Protein AF-A0A7S1NLV1-F1 (afdb_monomer)

Nearest PDB structures (foldseek):
  5uv5-assembly2_C  TM=2.423E-01  e=9.352E+00  Human immunodeficiency virus type 1 BH10

Solvent-accessible surface area (backbone atoms only — not comparable to full-atom values): 12736 Å² total; per-residue (Å²): 133,83,81,72,78,68,52,71,56,54,52,51,49,42,57,74,44,39,77,81,28,70,62,32,68,78,37,53,65,56,53,50,50,55,52,49,55,49,49,50,50,48,62,57,59,68,64,55,75,68,56,53,66,54,41,81,75,53,88,86,68,88,76,73,85,74,75,97,71,85,81,89,82,70,93,88,66,85,78,68,75,68,78,53,95,62,77,74,77,71,46,52,42,78,80,46,68,38,67,99,82,53,78,40,74,44,42,36,38,39,34,90,88,82,41,75,47,48,68,97,58,78,76,71,79,68,69,57,48,45,63,32,80,77,72,71,38,79,81,53,47,48,67,59,58,79,68,46,95,76,76,75,33,69,90,70,72,38,53,72,67,54,35,50,53,55,51,40,31,58,45,42,79,91,53,24,62,65,48,51,50,51,56,36,70,38,92,72,37,56,64,56,62,73,38,64,65,54,40,60,46,64,85

Structure (mmCIF, N/CA/C/O backbone):
data_AF-A0A7S1NLV1-F1
#
_entry.id   AF-A0A7S1NLV1-F1
#
loop_
_atom_site.group_PDB
_atom_site.id
_atom_site.type_symbol
_atom_site.label_atom_id
_atom_site.label_alt_id
_atom_site.label_comp_id
_atom_site.label_asym_id
_atom_site.label_entity_id
_atom_site.label_seq_id
_atom_site.pdbx_PDB_ins_code
_atom_site.Cartn_x
_atom_site.Cartn_y
_atom_site.Cartn_z
_atom_site.occupancy
_atom_site.B_iso_or_equiv
_atom_site.auth_seq_id
_atom_site.auth_comp_id
_atom_site.auth_asym_id
_atom_site.auth_atom_id
_atom_site.pdbx_PDB_model_num
ATOM 1 N N . ARG A 1 1 ? 21.666 14.983 -34.150 1.00 34.25 1 ARG A N 1
ATOM 2 C CA . ARG A 1 1 ? 20.473 14.102 -34.144 1.00 34.25 1 ARG A CA 1
ATOM 3 C C . ARG A 1 1 ? 19.677 14.501 -32.915 1.00 34.25 1 ARG A C 1
ATOM 5 O O . ARG A 1 1 ? 20.249 14.449 -31.837 1.00 34.25 1 ARG A O 1
ATOM 12 N N . GLY A 1 2 ? 18.493 15.082 -33.111 1.00 34.16 2 GLY A N 1
ATOM 13 C CA . GLY A 1 2 ? 17.731 15.747 -32.053 1.00 34.16 2 GLY A CA 1
ATOM 14 C C . GLY A 1 2 ? 17.283 14.761 -30.983 1.00 34.16 2 GLY A C 1
ATOM 15 O O . GLY A 1 2 ? 16.771 13.697 -31.320 1.00 34.16 2 GLY A O 1
ATOM 16 N N . ALA A 1 3 ? 17.512 15.115 -29.720 1.00 41.34 3 ALA A N 1
ATOM 17 C CA . ALA A 1 3 ? 16.861 14.477 -28.592 1.00 41.34 3 ALA A CA 1
ATOM 18 C C . ALA A 1 3 ? 15.370 14.808 -28.701 1.00 41.34 3 ALA A C 1
ATOM 20 O O . ALA A 1 3 ? 14.960 15.941 -28.455 1.00 41.34 3 ALA A O 1
ATOM 21 N N . THR A 1 4 ? 14.574 13.852 -29.169 1.00 46.97 4 THR A N 1
ATOM 22 C CA . THR A 1 4 ? 13.136 13.874 -28.925 1.00 46.97 4 THR A CA 1
ATOM 23 C C . THR A 1 4 ? 12.976 13.906 -27.414 1.00 46.97 4 THR A C 1
ATOM 25 O O . THR A 1 4 ? 13.523 13.034 -26.740 1.00 46.97 4 THR A O 1
ATOM 28 N N . ALA A 1 5 ? 12.324 14.941 -26.880 1.00 45.97 5 ALA A N 1
ATOM 29 C CA . ALA A 1 5 ? 11.913 14.940 -25.485 1.00 45.97 5 ALA A CA 1
ATOM 30 C C . ALA A 1 5 ? 11.137 13.638 -25.272 1.00 45.97 5 ALA A C 1
ATOM 32 O O . ALA A 1 5 ? 10.109 13.437 -25.920 1.00 45.97 5 ALA A O 1
ATOM 33 N N . SER A 1 6 ? 11.696 12.721 -24.481 1.00 61.44 6 SER A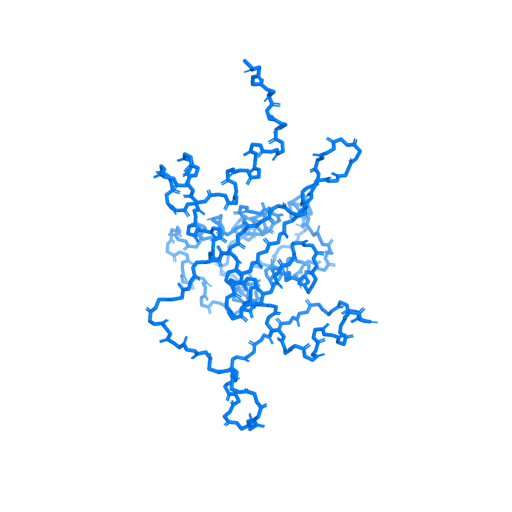 N 1
ATOM 34 C CA . SER A 1 6 ? 10.979 11.519 -24.076 1.00 61.44 6 SER A CA 1
ATOM 35 C C . SER A 1 6 ? 9.666 11.979 -23.463 1.00 61.44 6 SER A C 1
ATOM 37 O O . SER A 1 6 ? 9.667 12.965 -22.715 1.00 61.44 6 SER A O 1
ATOM 39 N N . SER A 1 7 ? 8.557 11.329 -23.804 1.00 78.50 7 SER A N 1
ATOM 40 C CA . SER A 1 7 ? 7.282 11.671 -23.167 1.00 78.50 7 SER A CA 1
ATOM 41 C C . SER A 1 7 ? 7.440 11.596 -21.642 1.00 78.50 7 SER A C 1
ATOM 43 O O . SER A 1 7 ? 8.274 10.842 -21.135 1.00 78.50 7 SER A O 1
ATOM 45 N N . GLU A 1 8 ? 6.682 12.394 -20.890 1.00 83.44 8 GLU A N 1
ATOM 46 C CA . GLU A 1 8 ? 6.739 12.355 -19.420 1.00 83.44 8 GLU A CA 1
ATOM 47 C C . GLU A 1 8 ? 6.546 10.922 -18.901 1.00 83.44 8 GLU A C 1
ATOM 49 O O . GLU A 1 8 ? 7.279 10.465 -18.025 1.00 83.44 8 GLU A O 1
ATOM 54 N N . MET A 1 9 ? 5.656 10.169 -19.551 1.00 83.94 9 MET A N 1
ATOM 55 C CA . MET A 1 9 ? 5.449 8.750 -19.294 1.00 83.94 9 MET A CA 1
ATOM 56 C C . MET A 1 9 ? 6.714 7.907 -19.518 1.00 83.94 9 MET A C 1
ATOM 58 O O . MET A 1 9 ? 7.059 7.090 -18.671 1.00 83.94 9 MET A O 1
ATOM 62 N N . GLU A 1 10 ? 7.452 8.104 -20.612 1.00 83.44 10 GLU A N 1
ATOM 63 C CA . GLU A 1 10 ? 8.719 7.393 -20.849 1.00 83.44 10 GLU A CA 1
ATOM 64 C C . GLU A 1 10 ? 9.764 7.694 -19.767 1.00 83.44 10 GLU A C 1
ATOM 66 O O . GLU A 1 10 ? 10.474 6.786 -19.332 1.00 83.44 10 GLU A O 1
ATOM 71 N N . ALA A 1 11 ? 9.841 8.944 -19.298 1.00 84.69 11 ALA A N 1
ATOM 72 C CA . ALA A 1 11 ? 10.739 9.322 -18.209 1.00 84.69 11 ALA A CA 1
ATOM 73 C C . ALA A 1 11 ? 10.338 8.647 -16.886 1.00 84.69 11 ALA A C 1
ATOM 75 O O . ALA A 1 11 ? 11.193 8.078 -16.204 1.00 84.69 11 ALA A O 1
ATOM 76 N N . LEU A 1 12 ? 9.039 8.636 -16.564 1.00 86.06 12 LEU A N 1
ATOM 77 C CA . LEU A 1 12 ? 8.498 7.938 -15.395 1.00 86.06 12 LEU A CA 1
ATOM 78 C C . LEU A 1 12 ? 8.777 6.432 -15.457 1.00 86.06 12 LEU A C 1
ATOM 80 O O . LEU A 1 12 ? 9.224 5.843 -14.473 1.00 86.06 12 LEU A O 1
ATOM 84 N N . MET A 1 13 ? 8.565 5.803 -16.615 1.00 87.75 13 MET A N 1
ATOM 85 C CA . MET A 1 13 ? 8.814 4.372 -16.797 1.00 87.75 13 MET A CA 1
ATOM 86 C C . MET A 1 13 ? 10.297 4.033 -16.700 1.00 87.75 13 MET A C 1
ATOM 88 O O . MET A 1 13 ? 10.654 3.023 -16.090 1.00 87.75 13 MET A O 1
ATOM 92 N N . TYR A 1 14 ? 11.170 4.889 -17.228 1.00 87.00 14 TYR A N 1
ATOM 93 C CA . TYR A 1 14 ? 12.612 4.751 -17.054 1.00 87.00 14 TYR A CA 1
ATOM 94 C C . TYR A 1 14 ? 13.012 4.824 -15.573 1.00 87.00 14 TYR A C 1
ATOM 96 O O . TYR A 1 14 ? 13.756 3.965 -15.103 1.00 87.00 14 TYR A O 1
ATOM 104 N N . TRP A 1 15 ? 12.482 5.785 -14.809 1.00 87.56 15 TRP A N 1
ATOM 105 C CA . TRP A 1 15 ? 12.767 5.893 -13.373 1.00 87.56 15 TRP A CA 1
ATOM 106 C C . TRP A 1 15 ? 12.233 4.713 -12.560 1.00 87.56 15 TRP A C 1
ATOM 108 O O . TRP A 1 15 ? 12.892 4.267 -11.623 1.00 87.56 15 TRP A O 1
ATOM 118 N N . LEU A 1 16 ? 11.060 4.189 -12.918 1.00 86.31 16 LEU A N 1
ATOM 119 C CA . LEU A 1 16 ? 10.418 3.106 -12.180 1.00 86.31 16 LEU A CA 1
ATOM 120 C C . LEU A 1 16 ? 11.023 1.730 -12.481 1.00 86.31 16 LEU A C 1
ATOM 122 O O . LEU A 1 16 ? 11.151 0.912 -11.569 1.00 86.31 16 LEU A O 1
ATOM 126 N N . THR A 1 17 ? 11.361 1.441 -13.739 1.00 87.00 17 THR A N 1
ATOM 127 C CA . THR A 1 17 ? 11.746 0.085 -14.177 1.00 87.00 17 THR A CA 1
ATOM 128 C C . THR A 1 17 ? 13.257 -0.132 -14.205 1.00 87.00 17 THR A C 1
ATOM 130 O O . THR A 1 17 ? 13.725 -1.214 -13.836 1.00 87.00 17 THR A O 1
ATOM 133 N N . ASP A 1 18 ? 14.039 0.887 -14.569 1.00 84.94 18 ASP A N 1
ATOM 134 C CA . ASP A 1 18 ? 15.479 0.752 -14.761 1.00 84.94 18 ASP A CA 1
ATOM 135 C C . ASP A 1 18 ? 16.243 0.940 -13.441 1.00 84.94 18 ASP A C 1
ATOM 137 O O . ASP A 1 18 ? 16.245 2.009 -12.832 1.00 84.94 18 ASP A O 1
ATOM 141 N N . GLY A 1 19 ? 16.949 -0.108 -13.007 1.00 80.94 19 GLY A N 1
ATOM 142 C CA . GLY A 1 19 ? 17.806 -0.065 -11.816 1.00 80.94 19 GLY A CA 1
ATOM 143 C C . GLY A 1 19 ? 19.074 0.780 -11.983 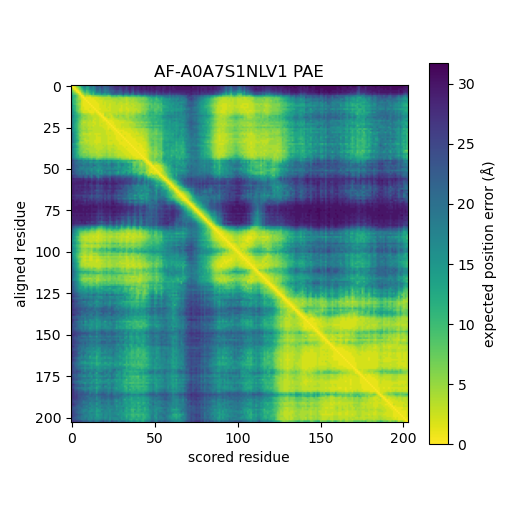1.00 80.94 19 GLY A C 1
ATOM 144 O O . GLY A 1 19 ? 19.830 0.950 -11.030 1.00 80.94 19 GLY A O 1
ATOM 145 N N . THR A 1 20 ? 19.344 1.290 -13.185 1.00 83.38 20 THR A N 1
ATOM 146 C CA . THR A 1 20 ? 20.498 2.141 -13.485 1.00 83.38 20 THR A CA 1
ATOM 147 C C . THR A 1 20 ? 20.163 3.628 -13.531 1.00 83.38 20 THR A C 1
ATOM 149 O O . THR A 1 20 ? 21.089 4.432 -13.698 1.00 83.38 20 THR A O 1
ATOM 152 N N . CYS A 1 21 ? 18.890 3.999 -13.353 1.00 85.88 21 CYS A N 1
ATOM 153 C CA . CYS A 1 21 ? 18.450 5.386 -13.386 1.00 85.88 21 CYS A CA 1
ATOM 154 C C . CYS A 1 21 ? 19.073 6.215 -12.237 1.00 85.88 21 CYS A C 1
ATOM 156 O O . CYS A 1 21 ? 19.460 5.653 -11.208 1.00 85.88 21 CYS A O 1
ATOM 158 N N . PRO A 1 22 ? 19.192 7.553 -12.384 1.00 87.00 22 PRO A N 1
ATOM 159 C CA . PRO A 1 22 ? 19.767 8.410 -11.343 1.00 87.00 22 PRO A CA 1
ATOM 160 C C . PRO A 1 22 ? 19.075 8.244 -9.987 1.00 87.00 22 PRO A C 1
ATOM 162 O O . PRO A 1 22 ? 19.754 8.096 -8.977 1.00 87.00 22 PRO A O 1
ATOM 165 N N . LEU A 1 23 ? 17.741 8.137 -9.987 1.00 85.88 23 LEU A N 1
ATOM 166 C CA . LEU A 1 23 ? 16.944 7.922 -8.781 1.00 85.88 23 LEU A CA 1
ATOM 167 C C . LEU A 1 23 ? 17.334 6.625 -8.058 1.00 85.88 23 LEU A C 1
ATOM 169 O O . LEU A 1 23 ? 17.569 6.647 -6.859 1.00 85.88 23 LEU A O 1
ATOM 173 N N . ALA A 1 24 ? 17.481 5.510 -8.776 1.00 85.19 24 ALA A N 1
ATOM 174 C CA . ALA A 1 24 ? 17.883 4.235 -8.179 1.00 85.19 24 ALA A CA 1
ATOM 175 C C . ALA A 1 24 ? 19.335 4.240 -7.663 1.00 85.19 24 ALA A C 1
ATOM 177 O O . ALA A 1 24 ? 19.664 3.480 -6.752 1.00 85.19 24 ALA A O 1
ATOM 178 N N . ARG A 1 25 ? 20.212 5.080 -8.236 1.00 86.50 25 ARG A N 1
ATOM 179 C CA . ARG A 1 25 ? 21.609 5.228 -7.790 1.00 86.50 25 ARG A CA 1
ATOM 180 C C . ARG A 1 25 ? 21.740 6.110 -6.554 1.00 86.50 25 ARG A C 1
ATOM 182 O O . ARG A 1 25 ? 22.542 5.793 -5.681 1.00 86.50 25 ARG A O 1
ATOM 189 N N . GLU A 1 26 ? 21.006 7.216 -6.516 1.00 91.38 26 GLU A N 1
ATOM 190 C CA . GLU A 1 26 ? 21.041 8.188 -5.418 1.00 91.38 26 GLU A CA 1
ATOM 191 C C . GLU A 1 26 ? 20.203 7.717 -4.222 1.00 91.38 26 GLU A C 1
ATOM 193 O O . GLU A 1 26 ? 20.612 7.915 -3.081 1.00 91.38 26 GLU A O 1
ATOM 198 N N . HIS A 1 27 ? 19.090 7.025 -4.490 1.00 88.50 27 HIS A N 1
ATOM 199 C CA . HIS A 1 27 ? 18.119 6.548 -3.505 1.00 88.50 27 HIS A CA 1
ATOM 200 C C . HIS A 1 27 ? 17.896 5.029 -3.625 1.00 88.50 27 HIS A C 1
ATOM 202 O O . HIS A 1 27 ? 16.875 4.580 -4.161 1.00 88.50 27 HIS A O 1
ATOM 208 N N . PRO A 1 28 ? 18.828 4.190 -3.134 1.00 86.75 28 PRO A N 1
ATOM 209 C CA . PRO A 1 28 ? 18.677 2.732 -3.173 1.00 86.75 28 PRO A CA 1
ATOM 210 C C . PRO A 1 28 ? 17.437 2.229 -2.411 1.00 86.75 28 PRO A C 1
ATOM 212 O O . PRO A 1 28 ? 16.885 1.177 -2.747 1.00 86.75 28 PRO A O 1
ATOM 215 N N . GLU A 1 29 ? 16.959 2.985 -1.419 1.00 85.62 29 GLU A N 1
ATOM 216 C CA . GLU A 1 29 ? 15.724 2.725 -0.679 1.00 85.62 29 GLU A CA 1
ATOM 217 C C . GLU A 1 29 ? 14.488 2.660 -1.584 1.00 85.62 29 GLU A C 1
ATOM 219 O O . GLU A 1 29 ? 13.590 1.859 -1.324 1.00 85.62 29 GLU A O 1
ATOM 224 N N . PHE A 1 30 ? 14.458 3.424 -2.681 1.00 85.62 30 PHE A N 1
ATOM 225 C CA . PHE A 1 30 ? 13.363 3.382 -3.646 1.00 85.62 30 PHE A CA 1
ATOM 226 C C . PHE A 1 30 ? 13.286 2.017 -4.338 1.00 85.62 30 PHE A C 1
ATOM 228 O O . PHE A 1 30 ? 12.223 1.395 -4.379 1.00 85.62 30 PHE A O 1
ATOM 235 N N . GLY A 1 31 ? 14.425 1.514 -4.828 1.00 85.12 31 GLY A N 1
ATOM 236 C CA . GLY A 1 31 ? 14.503 0.198 -5.465 1.00 85.12 31 GLY A CA 1
ATOM 237 C C . GLY A 1 31 ? 14.135 -0.928 -4.499 1.00 85.12 31 GLY A C 1
ATOM 238 O O . GLY A 1 31 ? 13.376 -1.829 -4.857 1.00 85.12 31 GLY A O 1
ATOM 239 N N . MET A 1 32 ? 14.600 -0.837 -3.247 1.00 83.88 32 MET A N 1
ATOM 240 C CA . MET A 1 32 ? 14.232 -1.785 -2.195 1.00 83.88 32 MET A CA 1
ATOM 241 C C . MET A 1 32 ? 12.728 -1.756 -1.902 1.00 83.88 32 MET A C 1
ATOM 243 O O . MET A 1 32 ? 12.105 -2.813 -1.852 1.00 83.88 32 MET A O 1
ATOM 247 N N . LEU A 1 33 ? 12.124 -0.576 -1.741 1.00 83.94 33 LEU A N 1
ATOM 248 C CA . LEU A 1 33 ? 10.687 -0.431 -1.496 1.00 83.94 33 LEU A CA 1
ATOM 249 C C . LEU A 1 33 ? 9.859 -1.002 -2.656 1.00 83.94 33 LEU A C 1
ATOM 251 O O . LEU A 1 33 ? 8.915 -1.765 -2.434 1.00 83.94 33 LEU A O 1
ATOM 255 N N . ARG A 1 34 ? 10.232 -0.676 -3.896 1.00 85.81 34 ARG A N 1
ATOM 256 C CA . ARG A 1 34 ? 9.591 -1.189 -5.114 1.00 85.81 34 ARG A CA 1
ATOM 257 C C . ARG A 1 34 ? 9.631 -2.720 -5.167 1.00 85.81 34 ARG A C 1
ATOM 259 O O . ARG A 1 34 ? 8.615 -3.365 -5.410 1.00 85.81 34 ARG A O 1
ATOM 266 N N . ASP A 1 35 ? 10.786 -3.319 -4.896 1.00 85.12 35 ASP A N 1
ATOM 267 C CA . ASP A 1 35 ? 10.935 -4.774 -4.941 1.00 85.12 35 ASP A CA 1
ATOM 268 C C . ASP A 1 35 ? 10.262 -5.465 -3.734 1.00 85.12 35 ASP A C 1
ATOM 270 O O . ASP A 1 35 ? 9.748 -6.577 -3.860 1.00 85.12 35 ASP A O 1
ATOM 274 N N . MET A 1 3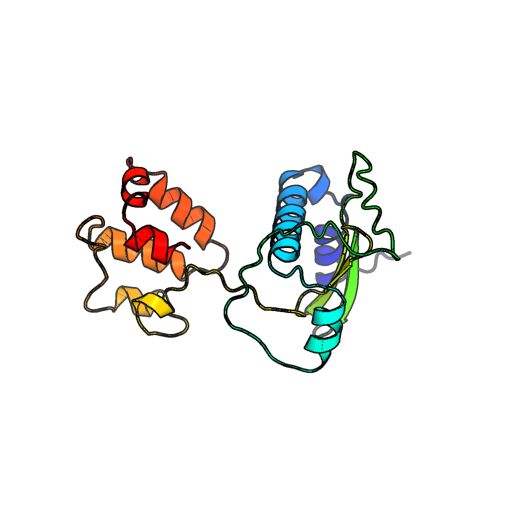6 ? 10.185 -4.801 -2.575 1.00 82.88 36 MET A N 1
ATOM 275 C CA . MET A 1 36 ? 9.454 -5.296 -1.401 1.00 82.88 36 MET A CA 1
ATOM 276 C C . MET A 1 36 ? 7.935 -5.284 -1.604 1.00 82.88 36 MET A C 1
ATOM 278 O O . MET A 1 36 ? 7.265 -6.247 -1.226 1.00 82.88 36 MET A O 1
ATOM 282 N N . THR A 1 37 ? 7.377 -4.243 -2.229 1.00 80.56 37 THR A N 1
ATOM 283 C CA . THR A 1 37 ? 5.941 -4.208 -2.568 1.00 80.56 37 THR A CA 1
ATOM 284 C C . THR A 1 37 ? 5.590 -5.283 -3.596 1.00 80.56 37 THR A C 1
ATOM 286 O O . THR A 1 37 ? 4.577 -5.972 -3.450 1.00 80.56 37 THR A O 1
ATOM 289 N N . LEU A 1 38 ? 6.472 -5.519 -4.572 1.00 79.12 38 LEU A N 1
ATOM 290 C CA . LEU A 1 38 ? 6.372 -6.645 -5.498 1.00 79.12 38 LEU A CA 1
ATOM 291 C C . LEU A 1 38 ? 6.398 -7.994 -4.766 1.00 79.12 38 LEU A C 1
ATOM 293 O O . LEU A 1 38 ? 5.564 -8.852 -5.047 1.00 79.12 38 LEU A O 1
ATOM 297 N N . LEU A 1 39 ? 7.331 -8.202 -3.832 1.00 79.06 39 LEU A N 1
ATOM 298 C CA . LEU A 1 39 ? 7.407 -9.438 -3.050 1.00 79.06 39 LEU A CA 1
ATOM 299 C C . LEU A 1 39 ? 6.116 -9.675 -2.262 1.00 79.06 39 LEU A C 1
ATOM 301 O O . LEU A 1 39 ? 5.591 -10.787 -2.273 1.00 79.06 39 LEU A O 1
ATOM 305 N N . PHE A 1 40 ? 5.581 -8.635 -1.619 1.00 77.50 40 PHE A N 1
ATOM 306 C CA . PHE A 1 40 ? 4.291 -8.719 -0.942 1.00 77.50 40 PHE A CA 1
ATOM 307 C C . PHE A 1 40 ? 3.185 -9.122 -1.918 1.00 77.50 40 PHE A C 1
ATOM 309 O O . PHE A 1 40 ? 2.438 -10.055 -1.627 1.00 77.50 40 PHE A O 1
ATOM 316 N N . LYS A 1 41 ? 3.113 -8.496 -3.101 1.00 73.38 41 LYS A N 1
ATOM 317 C CA . LYS A 1 41 ? 2.142 -8.868 -4.138 1.00 73.38 41 LYS A CA 1
ATOM 318 C C . LYS A 1 41 ? 2.306 -10.329 -4.554 1.00 73.38 41 LYS A C 1
ATOM 320 O O . LYS A 1 41 ? 1.324 -11.056 -4.557 1.00 73.38 41 LYS A O 1
ATOM 325 N N . PHE A 1 42 ? 3.530 -10.795 -4.804 1.00 72.25 42 PHE A N 1
ATOM 326 C CA . PHE A 1 42 ? 3.794 -12.203 -5.103 1.00 72.25 42 PHE A CA 1
ATOM 327 C C . PHE A 1 42 ? 3.269 -13.120 -4.002 1.00 72.25 42 PHE A C 1
ATOM 329 O O . PHE A 1 42 ? 2.518 -14.039 -4.301 1.00 72.25 42 PHE A O 1
ATOM 336 N N . LEU A 1 43 ? 3.621 -12.870 -2.741 1.00 73.00 43 LEU A N 1
ATOM 337 C CA . LEU A 1 43 ? 3.195 -13.706 -1.615 1.00 73.00 43 LEU A CA 1
ATOM 338 C C . LEU A 1 43 ? 1.673 -13.673 -1.402 1.00 73.00 43 LEU A C 1
ATOM 340 O O . LEU A 1 43 ? 1.089 -14.681 -1.013 1.00 73.00 43 LEU A O 1
ATOM 344 N N . THR A 1 44 ? 1.032 -12.537 -1.682 1.00 66.06 44 THR A N 1
ATOM 345 C CA . THR A 1 44 ? -0.418 -12.327 -1.517 1.00 66.06 44 THR A CA 1
ATOM 346 C C . THR A 1 44 ? -1.256 -12.669 -2.743 1.00 66.06 44 THR A C 1
ATOM 348 O O . THR A 1 44 ? -2.481 -12.627 -2.671 1.00 66.06 44 THR A O 1
ATOM 351 N N . THR A 1 45 ? -0.642 -13.030 -3.866 1.00 62.16 45 THR A N 1
ATOM 352 C CA . THR A 1 45 ? -1.345 -13.548 -5.048 1.00 62.16 45 THR A CA 1
ATOM 353 C C . THR A 1 45 ? -0.752 -14.867 -5.531 1.00 62.16 45 THR A C 1
ATOM 355 O O . THR A 1 45 ? -0.969 -15.260 -6.678 1.00 62.16 45 THR A O 1
ATOM 358 N N . MET A 1 46 ? 0.053 -15.535 -4.700 1.00 61.69 46 MET A N 1
ATOM 359 C CA . MET A 1 46 ? 0.733 -16.770 -5.069 1.00 61.69 46 MET A CA 1
ATOM 360 C C . MET A 1 46 ? -0.269 -17.922 -5.133 1.00 61.69 46 MET A C 1
ATOM 362 O O . MET A 1 46 ? -0.490 -18.650 -4.173 1.00 61.69 46 MET A O 1
ATOM 366 N N . GLU A 1 47 ? -0.837 -18.109 -6.317 1.00 59.00 47 GLU A N 1
ATOM 367 C CA . GLU A 1 47 ? -1.650 -19.268 -6.666 1.00 59.00 47 GLU A CA 1
ATOM 368 C C . GLU A 1 47 ? -0.798 -20.370 -7.307 1.00 59.00 47 GLU A C 1
ATOM 370 O O . GLU A 1 47 ? 0.330 -20.140 -7.783 1.00 59.00 47 GLU A O 1
ATOM 375 N N . SER A 1 48 ? -1.331 -21.597 -7.311 1.00 59.31 48 SER A N 1
ATOM 376 C CA . SER A 1 48 ? -0.805 -22.654 -8.173 1.00 59.31 48 SER A CA 1
ATOM 377 C C . SER A 1 48 ? -1.050 -22.267 -9.636 1.00 59.31 48 SER A C 1
ATOM 379 O O . SER A 1 48 ? -2.046 -21.627 -9.973 1.00 59.31 48 SER A O 1
ATOM 381 N N . ARG A 1 49 ? -0.149 -22.675 -10.538 1.00 55.59 49 ARG A N 1
ATOM 382 C CA . ARG A 1 49 ? -0.273 -22.386 -11.980 1.00 55.59 49 ARG A CA 1
ATOM 383 C C . ARG A 1 49 ? -1.593 -22.905 -12.569 1.00 55.59 49 ARG A C 1
ATOM 385 O O . ARG A 1 49 ? -2.107 -22.352 -13.534 1.00 55.59 49 ARG A O 1
ATOM 392 N N . GLU A 1 50 ? -2.128 -23.981 -11.999 1.00 53.97 50 GLU A N 1
ATOM 393 C CA . GLU A 1 50 ? -3.410 -24.566 -12.392 1.00 53.97 50 GLU A CA 1
ATOM 394 C C . GLU A 1 50 ? -4.590 -23.679 -11.973 1.00 53.97 50 GLU A C 1
ATOM 396 O O . GLU A 1 50 ? -5.480 -23.440 -12.788 1.00 53.97 50 GLU A O 1
ATOM 401 N N . ALA A 1 51 ? -4.568 -23.126 -10.754 1.00 60.31 51 ALA A N 1
ATOM 402 C CA . ALA A 1 51 ? -5.586 -22.193 -10.269 1.00 60.31 51 ALA A CA 1
ATOM 403 C C . ALA A 1 51 ? -5.597 -20.878 -11.068 1.00 60.31 51 ALA A C 1
ATOM 405 O O . ALA A 1 51 ? -6.665 -20.407 -11.456 1.00 60.31 51 ALA A O 1
ATOM 406 N N . GLU A 1 52 ? -4.424 -20.352 -11.426 1.00 57.91 52 GLU A N 1
ATOM 407 C CA . GLU A 1 52 ? -4.299 -19.149 -12.258 1.00 57.91 52 GLU A CA 1
ATOM 408 C C . GLU A 1 52 ? -4.911 -19.347 -13.662 1.00 57.91 52 GLU A C 1
ATOM 410 O O . GLU A 1 52 ? -5.672 -18.510 -14.158 1.00 57.91 52 GLU A O 1
ATOM 415 N N . LEU A 1 53 ? -4.640 -20.496 -14.297 1.00 57.38 53 LEU A N 1
ATOM 416 C CA . LEU A 1 53 ? -5.222 -20.855 -15.597 1.00 57.38 53 LEU A CA 1
ATOM 417 C C . LEU A 1 53 ? -6.747 -21.041 -15.527 1.00 57.38 53 LEU A C 1
ATOM 419 O O . LEU A 1 53 ? -7.441 -20.736 -16.499 1.00 57.38 53 LEU A O 1
ATOM 423 N N . LEU A 1 54 ? -7.270 -21.512 -14.391 1.00 57.84 54 LEU A N 1
ATOM 424 C CA . LEU A 1 54 ? -8.708 -21.644 -14.137 1.00 57.84 54 LEU A CA 1
ATOM 425 C C . LEU A 1 54 ? -9.376 -20.280 -13.875 1.00 57.84 54 LEU A C 1
ATOM 427 O O . LEU A 1 54 ? -10.471 -20.037 -14.386 1.00 57.84 54 LEU A O 1
ATOM 431 N N . ARG A 1 55 ? -8.710 -19.358 -13.165 1.00 57.75 55 ARG A N 1
ATOM 432 C CA . ARG A 1 55 ? -9.197 -17.994 -12.877 1.00 57.75 55 ARG A CA 1
ATOM 433 C C . ARG A 1 55 ? -9.260 -17.075 -14.083 1.00 57.75 55 ARG A C 1
ATOM 435 O O . ARG A 1 55 ? -10.139 -16.217 -14.124 1.00 57.75 55 ARG A O 1
ATOM 442 N N . ARG A 1 56 ? -8.433 -17.294 -15.114 1.00 54.75 56 ARG A N 1
ATOM 443 C CA . ARG A 1 56 ? -8.621 -16.632 -16.422 1.00 54.75 56 ARG A CA 1
ATOM 444 C C . ARG A 1 56 ? -10.027 -16.865 -17.012 1.00 54.75 56 ARG A C 1
ATOM 446 O O . ARG A 1 56 ? -10.369 -16.241 -18.012 1.00 54.75 56 ARG A O 1
ATOM 453 N N . ARG A 1 57 ? -10.853 -17.736 -16.405 1.00 47.09 57 ARG A N 1
ATOM 454 C CA . ARG A 1 57 ? -12.279 -17.916 -16.702 1.00 47.09 57 ARG A CA 1
ATOM 455 C C . ARG A 1 57 ? -13.279 -17.496 -15.611 1.00 47.09 57 ARG A C 1
ATOM 457 O O . ARG A 1 57 ? -14.462 -17.557 -15.937 1.00 47.09 57 ARG A O 1
ATOM 464 N N . LYS A 1 58 ? -12.914 -17.094 -14.380 1.00 40.78 58 LYS A N 1
ATOM 465 C CA . LYS A 1 58 ? -13.921 -16.655 -13.380 1.00 40.78 5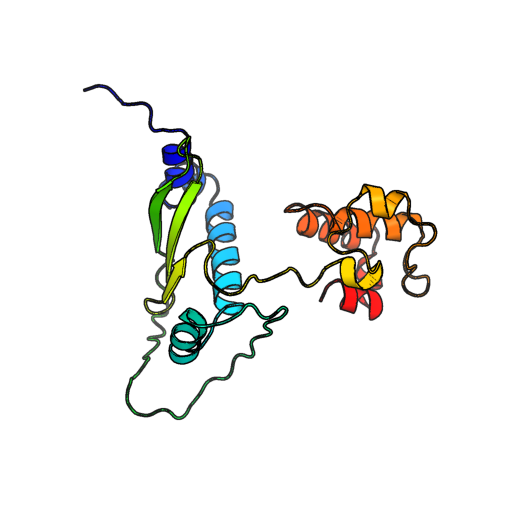8 LYS A CA 1
ATOM 466 C C . LYS A 1 58 ? -13.387 -15.983 -12.097 1.00 40.78 58 LYS A C 1
ATOM 468 O O . LYS A 1 58 ? -12.497 -16.521 -11.449 1.00 40.78 58 LYS A O 1
ATOM 473 N N . ASP A 1 59 ? -14.071 -14.885 -11.759 1.00 44.62 59 ASP A N 1
ATOM 474 C CA . ASP A 1 59 ? -14.367 -14.195 -10.486 1.00 44.62 59 ASP A CA 1
ATOM 475 C C . ASP A 1 59 ? -13.296 -13.787 -9.446 1.00 44.62 59 ASP A C 1
ATOM 477 O O . ASP A 1 59 ? -12.275 -14.430 -9.183 1.00 44.62 59 ASP A O 1
ATOM 481 N N . ILE A 1 60 ? -13.627 -12.640 -8.836 1.00 43.03 60 ILE A N 1
ATOM 482 C CA . ILE A 1 60 ? -12.933 -11.853 -7.814 1.00 43.03 60 ILE A CA 1
ATOM 483 C C . ILE A 1 60 ? -13.456 -12.298 -6.438 1.00 43.03 60 ILE A C 1
ATOM 485 O O . ILE A 1 60 ? -14.625 -12.095 -6.129 1.00 43.03 60 ILE A O 1
ATOM 489 N N . GLY A 1 61 ? -12.610 -12.927 -5.621 1.00 49.97 61 GLY A N 1
ATOM 490 C CA . GLY A 1 61 ? -12.882 -13.168 -4.199 1.00 49.97 61 GLY A CA 1
ATOM 491 C C . GLY A 1 61 ? -12.305 -12.055 -3.321 1.00 49.97 61 GLY A C 1
ATOM 492 O O . GLY A 1 61 ? -11.244 -11.513 -3.626 1.00 49.97 61 GLY A O 1
ATOM 493 N N . GLU A 1 62 ? -13.010 -11.726 -2.241 1.00 42.78 62 GLU A N 1
ATOM 494 C CA . GLU A 1 62 ? -12.802 -10.506 -1.447 1.00 42.78 62 GLU A CA 1
ATOM 495 C C . GLU A 1 62 ? -11.626 -10.591 -0.459 1.00 42.78 62 GLU A C 1
ATOM 497 O O . GLU A 1 62 ? -11.053 -9.568 -0.110 1.00 42.78 62 GLU A O 1
ATOM 502 N N . PHE A 1 63 ? -11.183 -11.794 -0.068 1.00 40.12 63 PHE A N 1
ATOM 503 C CA . PHE A 1 63 ? -10.023 -11.973 0.813 1.00 40.12 63 PHE A CA 1
ATOM 504 C C . PHE A 1 63 ? -9.295 -13.286 0.504 1.00 40.12 63 PHE A C 1
ATOM 506 O O . PHE A 1 63 ? -9.814 -14.372 0.761 1.00 40.12 63 PHE A O 1
ATOM 513 N N . TYR A 1 64 ? -8.072 -13.200 -0.027 1.00 42.53 64 TYR A N 1
ATOM 514 C CA . TYR A 1 64 ? -7.199 -14.361 -0.216 1.00 42.53 64 TYR A CA 1
ATOM 515 C C . TYR A 1 64 ? -6.086 -14.353 0.830 1.00 42.53 64 TYR A C 1
ATOM 517 O O . TYR A 1 64 ? -5.077 -13.667 0.692 1.00 42.53 64 TYR A O 1
ATOM 525 N N . THR A 1 65 ? -6.267 -15.134 1.893 1.00 34.97 65 THR A N 1
ATOM 526 C CA . THR A 1 65 ? -5.193 -15.459 2.837 1.00 34.97 65 THR A CA 1
ATOM 527 C C . THR A 1 65 ? -4.443 -16.688 2.334 1.00 34.97 65 THR A C 1
ATOM 529 O O . THR A 1 65 ? -5.021 -17.774 2.256 1.00 34.97 65 THR A O 1
ATOM 532 N N . TRP A 1 66 ? -3.157 -16.540 2.014 1.00 34.69 66 TRP A N 1
ATOM 533 C CA . TRP A 1 66 ? -2.311 -17.657 1.586 1.00 34.69 66 TRP A CA 1
ATOM 534 C C . TRP A 1 66 ? -1.587 -18.280 2.772 1.00 34.69 66 TRP A C 1
ATOM 536 O O . TRP A 1 66 ? -1.118 -17.587 3.676 1.00 34.69 66 TRP A O 1
ATOM 546 N N . ARG A 1 67 ? -1.465 -19.608 2.748 1.00 29.53 67 ARG A N 1
ATOM 547 C CA . ARG A 1 67 ? -0.664 -20.383 3.697 1.00 29.53 67 ARG A CA 1
ATOM 548 C C . ARG A 1 67 ? 0.494 -21.009 2.930 1.00 29.53 67 ARG A C 1
ATOM 550 O O . ARG A 1 67 ? 0.268 -21.705 1.947 1.00 29.53 67 ARG A O 1
ATOM 557 N N . LEU A 1 68 ? 1.725 -20.766 3.377 1.00 33.75 68 LEU A N 1
ATOM 558 C CA . LEU A 1 68 ? 2.911 -21.428 2.833 1.00 33.75 68 LEU A CA 1
ATOM 559 C C . LEU A 1 68 ? 2.879 -22.904 3.250 1.00 33.75 68 LEU A C 1
ATOM 561 O O . LEU A 1 68 ? 3.250 -23.241 4.373 1.00 33.75 68 LEU A O 1
ATOM 565 N N . SER A 1 69 ? 2.404 -23.781 2.370 1.00 27.97 69 SER A N 1
ATOM 566 C CA . SER A 1 69 ? 2.593 -25.226 2.498 1.00 27.97 69 SER A CA 1
ATOM 567 C C . SER A 1 69 ? 3.605 -25.686 1.459 1.00 27.97 69 SER A C 1
ATOM 569 O O . SER A 1 69 ? 3.400 -25.506 0.259 1.00 27.97 69 SER A O 1
ATOM 571 N N . PHE A 1 70 ? 4.700 -26.278 1.922 1.00 33.44 70 PHE A N 1
ATOM 572 C CA . PHE A 1 70 ? 5.650 -26.963 1.059 1.00 33.44 70 PHE A CA 1
ATOM 573 C C . PHE A 1 70 ? 5.048 -28.332 0.720 1.00 33.44 70 PHE A C 1
ATOM 575 O O . PHE A 1 70 ? 4.954 -29.193 1.590 1.00 33.44 70 PHE A O 1
ATOM 582 N N . GLU A 1 71 ? 4.567 -28.514 -0.511 1.00 34.31 71 GLU A N 1
ATOM 583 C CA . GLU A 1 71 ? 4.207 -29.845 -1.011 1.00 34.31 71 GLU A CA 1
ATOM 584 C C . GLU A 1 71 ? 5.493 -30.652 -1.209 1.00 34.31 71 GLU A C 1
ATOM 586 O O . GLU A 1 71 ? 6.311 -30.334 -2.075 1.00 34.31 71 GLU A O 1
ATOM 591 N N . GLU A 1 72 ? 5.678 -31.687 -0.391 1.00 39.19 72 GLU A N 1
ATOM 592 C CA . GLU A 1 72 ? 6.818 -32.603 -0.493 1.00 39.19 72 GLU A CA 1
ATOM 593 C C . GLU A 1 72 ? 6.572 -33.743 -1.505 1.00 39.19 72 GLU A C 1
ATOM 595 O O . GLU A 1 72 ? 7.513 -34.428 -1.891 1.00 39.19 72 GLU A O 1
ATOM 600 N N . ASP A 1 73 ? 5.357 -33.888 -2.049 1.00 38.34 73 ASP A N 1
ATOM 601 C CA . ASP A 1 73 ? 4.985 -35.038 -2.883 1.00 38.34 73 ASP A CA 1
ATOM 602 C C . ASP A 1 73 ? 4.300 -34.654 -4.205 1.00 38.34 73 ASP A C 1
ATOM 604 O O . ASP A 1 73 ? 3.092 -34.790 -4.383 1.00 38.34 73 ASP A O 1
ATOM 608 N N . ALA A 1 74 ? 5.091 -34.250 -5.202 1.00 36.34 74 ALA A N 1
ATOM 609 C CA . ALA A 1 74 ? 4.664 -34.297 -6.603 1.00 36.34 74 ALA A CA 1
ATOM 610 C C . ALA A 1 74 ? 5.841 -34.641 -7.526 1.00 36.34 74 ALA A C 1
ATOM 612 O O . ALA A 1 74 ? 6.552 -33.796 -8.080 1.00 36.34 74 ALA A O 1
ATOM 613 N N . ALA A 1 75 ? 6.056 -35.942 -7.710 1.00 42.34 75 ALA A N 1
ATOM 614 C CA . ALA A 1 75 ? 6.963 -36.464 -8.716 1.00 42.34 75 ALA A CA 1
ATOM 615 C C . ALA A 1 75 ? 6.549 -35.994 -10.131 1.00 42.34 75 ALA A C 1
ATOM 617 O O . ALA A 1 75 ? 5.426 -36.231 -10.565 1.00 42.34 75 ALA A O 1
ATOM 618 N N . ARG A 1 76 ? 7.521 -35.439 -10.879 1.00 40.28 76 ARG A N 1
ATOM 619 C CA . ARG A 1 76 ? 7.553 -35.194 -12.351 1.00 40.28 76 ARG A CA 1
ATOM 620 C C . ARG A 1 76 ? 7.330 -33.787 -12.913 1.00 40.28 76 ARG A C 1
ATOM 622 O O . ARG A 1 76 ? 7.107 -33.640 -14.111 1.00 40.28 76 ARG A O 1
ATOM 629 N N . ARG A 1 77 ? 7.649 -32.746 -12.157 1.00 39.75 77 ARG A N 1
ATOM 630 C CA . ARG A 1 77 ? 8.388 -31.599 -12.712 1.00 39.75 77 ARG A CA 1
ATOM 631 C C . ARG A 1 77 ? 9.180 -31.021 -11.562 1.00 39.75 77 ARG A C 1
ATOM 633 O O . ARG A 1 77 ? 8.608 -30.402 -10.679 1.00 39.75 77 ARG A O 1
ATOM 640 N N . ARG A 1 78 ? 10.487 -31.294 -11.533 1.00 35.00 78 ARG A N 1
ATOM 641 C CA . ARG A 1 78 ? 11.387 -30.658 -10.574 1.00 35.00 78 ARG A CA 1
ATOM 642 C C . ARG A 1 78 ? 11.302 -29.153 -10.821 1.00 35.00 78 ARG A C 1
ATOM 644 O O . ARG A 1 78 ? 12.049 -28.619 -11.633 1.00 35.00 78 ARG A O 1
ATOM 651 N N . ILE A 1 79 ? 10.430 -28.471 -10.083 1.00 39.66 79 ILE A N 1
ATOM 652 C CA . ILE A 1 79 ? 10.720 -27.136 -9.585 1.00 39.66 79 ILE A CA 1
ATOM 653 C C . ILE A 1 79 ? 11.875 -27.370 -8.614 1.00 39.66 79 ILE A C 1
ATOM 655 O O . ILE A 1 79 ? 11.733 -27.354 -7.399 1.00 39.66 79 ILE A O 1
ATOM 659 N N . THR A 1 80 ? 13.063 -27.642 -9.157 1.00 36.66 80 THR A N 1
ATOM 660 C CA . THR A 1 80 ? 14.257 -27.155 -8.504 1.00 36.66 80 THR A CA 1
ATOM 661 C C . THR A 1 80 ? 14.088 -25.649 -8.562 1.00 36.66 80 THR A C 1
ATOM 663 O O . THR A 1 80 ? 14.574 -24.996 -9.484 1.00 36.66 80 THR A O 1
ATOM 666 N N . ALA A 1 81 ? 13.399 -25.098 -7.560 1.00 42.75 81 ALA A N 1
ATOM 667 C CA . ALA A 1 81 ? 13.886 -23.905 -6.916 1.00 42.75 81 ALA A CA 1
ATOM 668 C C . ALA A 1 81 ? 15.316 -24.276 -6.531 1.00 42.75 81 ALA A C 1
ATOM 670 O O . ALA A 1 81 ? 15.588 -24.799 -5.455 1.00 42.75 81 ALA A O 1
ATOM 671 N N . GLN A 1 82 ? 16.230 -24.136 -7.496 1.00 39.50 82 GLN A N 1
ATOM 672 C CA . GLN A 1 82 ? 17.620 -23.986 -7.180 1.00 39.50 82 GLN A CA 1
ATOM 673 C C . GLN A 1 82 ? 17.566 -22.801 -6.233 1.00 39.50 82 GLN A C 1
ATOM 675 O O . GLN A 1 82 ? 17.356 -21.670 -6.670 1.00 39.50 82 GLN A O 1
ATOM 680 N N . TRP A 1 83 ? 17.695 -23.067 -4.938 1.00 41.69 83 TRP A N 1
ATOM 681 C CA . TRP A 1 83 ? 18.243 -22.121 -3.990 1.00 41.69 83 TRP A CA 1
ATOM 682 C C . TRP A 1 83 ? 19.664 -21.810 -4.480 1.00 41.69 83 TRP A C 1
ATOM 684 O O . TRP A 1 83 ? 20.663 -22.148 -3.855 1.00 41.69 83 TRP A O 1
ATOM 694 N N . ARG A 1 84 ? 19.772 -21.191 -5.665 1.00 40.75 84 ARG A N 1
ATOM 695 C CA . ARG A 1 84 ? 20.869 -20.312 -5.983 1.00 40.75 84 ARG A CA 1
ATOM 696 C C . ARG A 1 84 ? 20.791 -19.325 -4.845 1.00 40.75 84 ARG A C 1
ATOM 698 O O . ARG A 1 84 ? 19.819 -18.590 -4.712 1.00 40.75 84 ARG A O 1
ATOM 705 N N . THR A 1 85 ? 21.806 -19.373 -4.005 1.00 48.28 85 THR A N 1
ATOM 706 C CA . THR A 1 85 ? 22.012 -18.558 -2.808 1.00 48.28 85 THR A CA 1
ATOM 707 C C . THR A 1 85 ? 22.004 -17.047 -3.088 1.00 48.28 85 THR A C 1
ATOM 709 O O . THR A 1 85 ? 22.241 -16.250 -2.188 1.00 48.28 85 THR A O 1
ATOM 712 N N . LYS A 1 86 ? 21.703 -16.642 -4.329 1.00 52.62 86 LYS A N 1
ATOM 713 C CA . LYS A 1 86 ? 21.322 -15.301 -4.752 1.00 52.62 86 LYS A CA 1
ATOM 714 C C . LYS A 1 86 ? 20.110 -15.412 -5.693 1.00 52.62 86 LYS A C 1
ATOM 716 O O . LYS A 1 86 ? 20.299 -15.851 -6.834 1.00 52.62 86 LYS A O 1
ATOM 721 N N . PRO A 1 87 ? 18.886 -15.068 -5.252 1.00 62.09 87 PRO A N 1
ATOM 722 C CA . PRO A 1 87 ? 17.772 -14.896 -6.179 1.00 62.09 87 PRO A CA 1
ATOM 723 C C . PRO A 1 87 ? 18.150 -13.832 -7.218 1.00 62.09 87 PRO A C 1
ATOM 725 O O . PRO A 1 87 ? 18.801 -12.840 -6.887 1.00 62.09 87 PRO A O 1
ATOM 728 N N . ALA A 1 88 ? 17.798 -14.059 -8.485 1.00 69.06 88 ALA A N 1
ATOM 729 C CA . ALA A 1 88 ? 17.945 -13.020 -9.498 1.00 69.06 88 ALA A CA 1
ATOM 730 C C . ALA A 1 88 ? 16.998 -11.855 -9.153 1.00 69.06 88 ALA A C 1
ATOM 732 O O . ALA A 1 88 ? 15.876 -12.123 -8.709 1.00 69.06 88 ALA A O 1
ATOM 733 N N . PRO A 1 89 ? 17.427 -10.593 -9.331 1.00 75.81 89 PRO A N 1
ATOM 734 C CA . PRO A 1 89 ? 16.549 -9.455 -9.099 1.00 75.81 89 PRO A CA 1
ATOM 735 C C . PRO A 1 89 ? 15.339 -9.518 -10.045 1.00 75.81 89 PRO A C 1
ATOM 737 O O . PRO A 1 89 ? 15.462 -10.050 -11.157 1.00 75.81 89 PRO A O 1
ATOM 740 N N . PRO A 1 90 ? 14.177 -8.992 -9.623 1.00 83.12 90 PRO A N 1
ATOM 741 C CA . PRO A 1 90 ? 13.006 -8.926 -10.483 1.00 83.12 90 PRO A CA 1
ATOM 742 C C . PRO A 1 90 ? 13.310 -8.087 -11.727 1.00 83.12 90 PRO A C 1
ATOM 744 O O . PRO A 1 90 ? 13.976 -7.052 -11.661 1.00 83.12 90 PRO A O 1
ATOM 747 N N . ARG A 1 91 ? 12.827 -8.548 -12.880 1.00 85.62 91 ARG A N 1
ATOM 748 C CA . ARG A 1 91 ? 12.973 -7.846 -14.156 1.00 85.62 91 ARG A CA 1
ATOM 749 C C . ARG A 1 91 ? 11.696 -7.081 -14.442 1.00 85.62 91 ARG A C 1
ATOM 751 O O . ARG A 1 91 ? 10.661 -7.705 -14.644 1.00 85.62 91 ARG A O 1
ATOM 758 N N . TRP A 1 92 ? 11.797 -5.760 -14.445 1.00 88.25 92 TRP A N 1
ATOM 759 C CA . TRP A 1 92 ? 10.696 -4.844 -14.714 1.00 88.25 92 TRP A CA 1
ATOM 760 C C . TRP A 1 92 ? 10.718 -4.423 -16.180 1.00 88.25 92 TRP A C 1
ATOM 762 O O . TRP A 1 92 ? 11.781 -4.105 -16.713 1.00 88.25 92 TRP A O 1
ATOM 772 N N . GLU A 1 93 ? 9.557 -4.417 -16.821 1.00 86.69 93 GLU A N 1
ATOM 773 C CA . GLU A 1 93 ? 9.407 -4.045 -18.223 1.00 86.69 93 GLU A CA 1
ATOM 774 C C . GLU A 1 93 ? 8.103 -3.267 -18.427 1.00 86.69 93 GLU A C 1
ATOM 776 O O . GLU A 1 93 ? 7.040 -3.666 -17.949 1.00 86.69 93 GLU A O 1
ATOM 781 N N . CYS A 1 94 ? 8.187 -2.145 -19.141 1.00 85.31 94 CYS A N 1
ATOM 782 C CA . CYS A 1 94 ? 7.014 -1.447 -19.653 1.00 85.31 94 CYS A CA 1
ATOM 783 C C . CYS A 1 94 ? 6.636 -2.079 -20.994 1.00 85.31 94 CYS A C 1
ATOM 785 O O . CYS A 1 94 ? 7.348 -1.915 -21.983 1.00 85.31 94 CYS A O 1
ATOM 787 N N . VAL A 1 95 ? 5.525 -2.813 -21.017 1.00 83.88 95 VAL A N 1
ATOM 788 C CA . VAL A 1 95 ? 5.068 -3.571 -22.192 1.00 83.88 95 VAL A CA 1
ATOM 789 C C . VAL A 1 95 ? 4.376 -2.658 -23.200 1.00 83.88 95 VAL A C 1
ATOM 791 O O . VAL A 1 95 ? 4.449 -2.883 -24.408 1.00 83.88 95 VAL A O 1
ATOM 794 N N . GLY A 1 96 ? 3.715 -1.608 -22.716 1.00 80.62 96 GLY A N 1
ATOM 795 C CA . GLY A 1 96 ? 3.034 -0.646 -23.567 1.00 80.62 96 GLY A CA 1
ATOM 796 C C . GLY A 1 96 ? 2.560 0.578 -22.802 1.00 80.62 96 GLY A C 1
ATOM 797 O O . GLY A 1 96 ? 2.487 0.575 -21.578 1.00 80.62 96 GLY A O 1
ATOM 798 N N . VAL A 1 97 ? 2.230 1.624 -23.552 1.00 83.50 97 VAL A N 1
ATOM 799 C CA . VAL A 1 97 ? 1.544 2.813 -23.047 1.00 83.50 97 VAL A CA 1
ATOM 800 C C . VAL A 1 97 ? 0.256 2.970 -23.849 1.00 83.50 97 VAL A C 1
ATOM 802 O O . VAL A 1 97 ? 0.263 2.886 -25.078 1.00 83.50 97 VAL A O 1
ATOM 805 N N . ARG A 1 98 ? -0.857 3.151 -23.148 1.00 81.31 98 ARG A N 1
ATOM 806 C CA . ARG A 1 98 ? -2.215 3.283 -23.675 1.00 81.31 98 ARG A CA 1
ATOM 807 C C . ARG A 1 98 ? -2.919 4.478 -23.028 1.00 81.31 98 ARG A C 1
ATOM 809 O O . ARG A 1 98 ? -2.346 5.184 -22.208 1.00 81.31 98 ARG A O 1
ATOM 816 N N . GLY A 1 99 ? -4.171 4.694 -23.419 1.00 78.56 99 GLY A N 1
ATOM 817 C CA . GLY A 1 99 ? -4.938 5.883 -23.045 1.00 78.56 99 GLY A CA 1
ATOM 818 C C . GLY A 1 99 ? -4.945 6.914 -24.169 1.00 78.56 99 GLY A C 1
ATOM 819 O O . GLY A 1 99 ? -4.081 6.902 -25.047 1.00 78.56 99 GLY A O 1
ATOM 820 N N . ARG A 1 100 ? -5.972 7.770 -24.189 1.00 77.56 100 ARG A N 1
ATOM 821 C CA . ARG A 1 100 ? -6.137 8.795 -25.235 1.00 77.56 100 ARG A CA 1
ATOM 822 C C . ARG A 1 100 ? -4.957 9.768 -25.247 1.00 77.56 100 ARG A C 1
ATOM 824 O O . ARG A 1 100 ? -4.546 10.195 -26.323 1.00 77.56 100 ARG A O 1
ATOM 831 N N . ASP A 1 101 ? -4.415 10.028 -24.062 1.00 82.88 101 ASP A N 1
ATOM 832 C CA . ASP A 1 101 ? -3.345 10.989 -23.820 1.00 82.88 101 ASP A CA 1
ATOM 833 C C . ASP A 1 101 ? -2.011 10.300 -23.462 1.00 82.88 101 ASP A C 1
ATOM 835 O O . ASP A 1 101 ? -1.074 10.965 -23.033 1.00 82.88 101 ASP A O 1
ATOM 839 N N . LEU A 1 102 ? -1.898 8.977 -23.685 1.00 79.44 102 LEU A N 1
ATOM 840 C CA . LEU A 1 102 ? -0.721 8.154 -23.345 1.00 79.44 102 LEU A CA 1
ATOM 841 C C . LEU A 1 102 ? -0.353 8.204 -21.848 1.00 79.44 102 LEU A C 1
ATOM 843 O O . LEU A 1 102 ? 0.817 8.222 -21.467 1.00 79.44 102 LEU A O 1
ATOM 847 N N . ASP A 1 103 ? -1.381 8.211 -21.006 1.00 77.00 103 ASP A N 1
ATOM 848 C CA . ASP A 1 103 ? -1.332 8.393 -19.557 1.00 77.00 103 ASP A CA 1
ATOM 849 C C . ASP A 1 103 ? -1.356 7.075 -18.761 1.00 77.00 103 ASP A C 1
ATOM 851 O O . ASP A 1 103 ? -1.181 7.083 -17.544 1.00 77.00 103 ASP A O 1
ATOM 855 N N . ILE A 1 104 ? -1.520 5.928 -19.427 1.00 79.50 104 ILE A N 1
ATOM 856 C CA . ILE A 1 104 ? -1.601 4.615 -18.776 1.00 79.50 104 ILE A CA 1
ATOM 857 C C . ILE A 1 104 ? -0.471 3.720 -19.281 1.00 79.50 104 ILE A C 1
ATOM 859 O O . ILE A 1 104 ? -0.466 3.340 -20.447 1.00 79.50 104 ILE A O 1
ATOM 863 N N . ALA A 1 105 ? 0.457 3.319 -18.412 1.00 82.88 105 ALA A N 1
ATOM 864 C CA . ALA A 1 105 ? 1.497 2.344 -18.746 1.00 82.88 105 ALA A CA 1
ATOM 865 C C . ALA A 1 105 ? 1.148 0.938 -18.241 1.00 82.88 105 ALA A C 1
ATOM 867 O O . ALA A 1 105 ? 0.785 0.749 -17.079 1.00 82.88 105 ALA A O 1
ATOM 868 N N . ASP A 1 106 ? 1.305 -0.058 -19.109 1.00 80.31 106 ASP A N 1
ATOM 869 C CA . ASP A 1 106 ? 1.147 -1.467 -18.772 1.00 80.31 106 ASP A CA 1
ATOM 870 C C . ASP A 1 106 ? 2.513 -2.043 -18.367 1.00 80.31 106 ASP A C 1
ATOM 872 O O . ASP A 1 106 ? 3.446 -2.140 -19.173 1.00 80.31 106 ASP A O 1
ATOM 876 N N . LEU A 1 107 ? 2.631 -2.422 -17.092 1.00 81.81 107 LEU A N 1
ATOM 877 C CA . LEU A 1 107 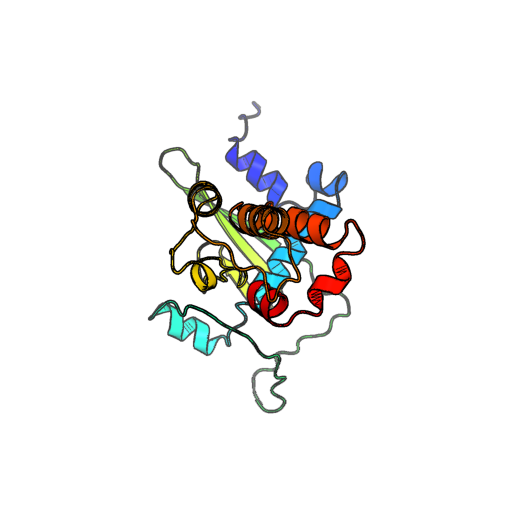? 3.864 -2.922 -16.488 1.00 81.81 107 LEU A CA 1
ATOM 878 C C . LEU A 1 107 ? 3.819 -4.434 -16.280 1.00 81.81 107 LEU A C 1
ATOM 880 O O . LEU A 1 107 ? 2.851 -4.981 -15.739 1.00 81.81 107 LEU A O 1
ATOM 884 N N . GLN A 1 108 ? 4.922 -5.085 -16.633 1.00 82.44 108 GLN A N 1
ATOM 885 C CA . GLN A 1 108 ? 5.163 -6.500 -16.408 1.00 82.44 108 GLN A CA 1
ATOM 886 C C . GLN A 1 108 ? 6.417 -6.691 -15.559 1.00 82.44 108 GLN A C 1
ATOM 888 O O . GLN A 1 108 ? 7.431 -6.017 -15.744 1.00 82.44 108 GLN A O 1
ATOM 893 N N . VAL A 1 109 ? 6.357 -7.649 -14.636 1.00 82.75 109 VAL A N 1
ATOM 894 C CA . VAL A 1 109 ? 7.500 -8.032 -13.811 1.00 82.75 109 VAL A CA 1
ATOM 895 C C . VAL A 1 109 ? 7.694 -9.533 -13.844 1.00 82.75 109 VAL A C 1
ATOM 897 O O . VAL A 1 109 ? 6.761 -10.294 -13.594 1.00 82.75 109 VAL A O 1
ATOM 900 N N . VAL A 1 110 ? 8.922 -9.962 -14.121 1.00 80.06 110 VAL A N 1
ATOM 901 C CA . VAL A 1 110 ? 9.305 -11.376 -14.120 1.00 80.06 110 VAL A CA 1
ATOM 902 C C . VAL A 1 110 ? 10.255 -11.655 -12.961 1.00 80.06 110 VAL A C 1
ATOM 904 O O . VAL A 1 110 ? 11.288 -10.999 -12.814 1.00 80.06 110 VAL A O 1
ATOM 907 N N . GLY A 1 111 ? 9.920 -12.646 -12.135 1.00 74.75 111 GLY A N 1
ATOM 908 C CA . GLY A 1 111 ? 10.707 -13.027 -10.962 1.00 74.75 111 GLY A CA 1
ATOM 909 C C . GLY A 1 111 ? 10.342 -14.413 -10.429 1.00 74.75 111 GLY A C 1
ATOM 910 O O . GLY A 1 111 ? 9.405 -15.046 -10.902 1.00 74.75 111 GLY A O 1
ATOM 911 N N . PHE A 1 112 ? 11.097 -14.906 -9.442 1.00 70.00 112 PHE A N 1
ATOM 912 C CA . PHE A 1 112 ? 10.771 -16.128 -8.682 1.00 70.00 112 PHE A CA 1
ATOM 913 C C . PHE A 1 112 ? 10.427 -17.369 -9.537 1.00 70.00 112 PHE A C 1
ATOM 915 O O . PHE A 1 112 ? 9.350 -17.951 -9.411 1.00 70.00 112 PHE A 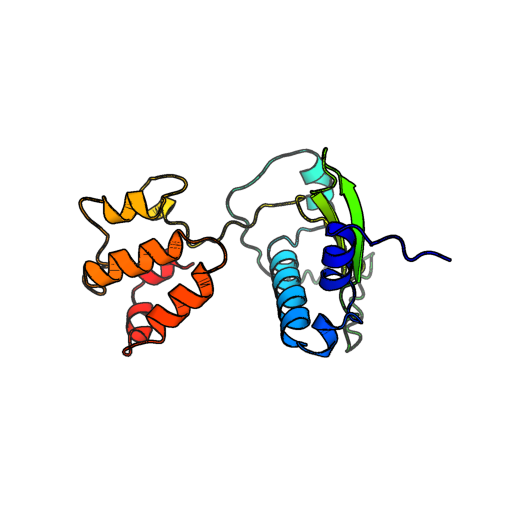O 1
ATOM 922 N N . GLY A 1 113 ? 11.369 -17.805 -10.384 1.00 65.19 113 GLY A N 1
ATOM 923 C CA . GLY A 1 113 ? 11.203 -19.003 -11.221 1.00 65.19 113 GLY A CA 1
ATOM 924 C C . GLY A 1 113 ? 10.343 -18.758 -12.462 1.00 65.19 113 GLY A C 1
ATOM 925 O O . GLY A 1 113 ? 9.446 -19.548 -12.744 1.00 65.19 113 GLY A O 1
ATOM 926 N N . ASP A 1 114 ? 10.619 -17.657 -13.168 1.00 65.25 114 ASP A N 1
ATOM 927 C CA . ASP A 1 114 ? 9.937 -17.218 -14.395 1.00 65.25 114 ASP A CA 1
ATOM 928 C C . ASP A 1 114 ? 8.430 -16.953 -14.229 1.00 65.25 114 ASP A C 1
ATOM 930 O O . ASP A 1 114 ? 7.665 -17.049 -15.189 1.00 65.25 114 ASP A O 1
ATOM 934 N N . ARG A 1 115 ? 7.982 -16.604 -13.014 1.00 67.31 115 ARG A N 1
ATOM 935 C CA . ARG A 1 115 ? 6.617 -16.112 -12.811 1.00 67.31 115 ARG A CA 1
ATOM 936 C C . ARG A 1 115 ? 6.503 -14.687 -13.331 1.00 67.31 115 ARG A C 1
ATOM 938 O O . ARG A 1 115 ? 7.366 -13.851 -13.070 1.00 67.31 115 ARG A O 1
ATOM 945 N N . GLU A 1 116 ? 5.403 -14.429 -14.021 1.00 69.06 116 GLU A N 1
ATOM 946 C CA . GLU A 1 116 ? 5.053 -13.137 -14.592 1.00 69.06 116 GLU A CA 1
ATOM 947 C C . GLU A 1 116 ? 3.929 -12.509 -13.767 1.00 69.06 116 GLU A C 1
ATOM 949 O O . GLU A 1 116 ? 2.899 -13.139 -13.537 1.00 69.06 116 GLU A O 1
ATOM 954 N N . LEU A 1 117 ? 4.127 -11.272 -13.321 1.00 70.69 117 LEU A N 1
ATOM 955 C CA . LEU A 1 117 ? 3.076 -10.431 -12.764 1.00 70.69 117 LEU A CA 1
ATOM 956 C C . LEU A 1 117 ? 2.805 -9.277 -13.715 1.00 70.69 117 LEU A C 1
ATOM 958 O O . LEU A 1 117 ? 3.735 -8.617 -14.179 1.00 70.69 117 LEU A O 1
ATOM 962 N N . ARG A 1 118 ? 1.524 -9.011 -13.955 1.00 68.62 118 ARG A N 1
ATOM 963 C CA . ARG A 1 118 ? 1.052 -7.846 -14.700 1.00 68.62 118 ARG A CA 1
ATOM 964 C C . ARG A 1 118 ? 0.289 -6.940 -13.757 1.00 68.62 118 ARG A C 1
ATOM 966 O O . ARG A 1 118 ? -0.589 -7.397 -13.024 1.00 68.62 118 ARG A O 1
ATOM 973 N N . PHE A 1 119 ? 0.639 -5.662 -13.755 1.00 66.88 119 PHE A N 1
ATOM 974 C CA . PHE A 1 119 ? -0.103 -4.678 -12.977 1.00 66.88 119 PHE A CA 1
ATOM 975 C C . PHE A 1 119 ? -1.526 -4.543 -13.538 1.00 66.88 119 PHE A C 1
ATOM 977 O O . PHE A 1 119 ? -1.718 -4.501 -14.749 1.00 66.88 119 PHE A O 1
ATOM 984 N N . GLY A 1 120 ? -2.528 -4.510 -12.654 1.00 62.31 120 GLY A N 1
ATOM 985 C CA . GLY A 1 120 ? -3.946 -4.441 -13.035 1.00 62.31 120 GLY A CA 1
ATOM 986 C C . GLY A 1 120 ? -4.612 -5.789 -13.339 1.00 62.31 120 GLY A C 1
ATOM 987 O O . GLY A 1 120 ? -5.824 -5.828 -13.532 1.00 62.31 120 GLY A O 1
ATOM 988 N N . GLU A 1 121 ? -3.862 -6.894 -13.325 1.00 63.44 121 GLU A N 1
ATOM 989 C CA . GLU A 1 121 ? -4.404 -8.249 -13.457 1.00 63.44 121 GLU A CA 1
ATOM 990 C C . GLU A 1 121 ? -4.266 -9.041 -12.141 1.00 63.44 121 GLU A C 1
ATOM 992 O O . GLU A 1 121 ? -3.392 -8.785 -11.308 1.00 63.44 121 GLU A O 1
ATOM 997 N N . GLY A 1 122 ? -5.130 -10.043 -11.960 1.00 61.66 122 GLY A N 1
ATOM 998 C CA . GLY A 1 122 ? -5.099 -10.945 -10.805 1.00 61.66 122 GLY A CA 1
ATOM 999 C C . GLY A 1 122 ? -5.920 -10.462 -9.602 1.00 61.66 122 GLY A C 1
ATOM 1000 O O . GLY A 1 122 ? -6.643 -9.469 -9.688 1.00 61.66 122 GLY A O 1
ATOM 1001 N N . PRO A 1 123 ? -5.869 -11.189 -8.470 1.00 59.78 123 PRO A N 1
ATOM 1002 C CA . PRO A 1 123 ? -6.654 -10.835 -7.297 1.00 59.78 123 PRO A CA 1
ATOM 1003 C C . PRO A 1 123 ? -6.241 -9.461 -6.762 1.00 59.78 123 PRO A C 1
ATOM 1005 O O . PRO A 1 123 ? -5.054 -9.183 -6.541 1.00 59.78 123 PRO A O 1
ATOM 1008 N N . ILE A 1 124 ? -7.235 -8.596 -6.557 1.00 61.22 124 ILE A N 1
ATOM 1009 C CA . ILE A 1 124 ? -7.059 -7.337 -5.838 1.00 61.22 124 ILE A CA 1
ATOM 1010 C C . ILE A 1 124 ? -6.777 -7.713 -4.387 1.00 61.22 124 ILE A C 1
ATOM 1012 O O . ILE A 1 124 ? -7.542 -8.441 -3.762 1.00 61.22 124 ILE A O 1
ATOM 1016 N N . VAL A 1 125 ? -5.635 -7.259 -3.881 1.00 59.66 125 VAL A N 1
ATOM 1017 C CA . VAL A 1 125 ? -5.276 -7.430 -2.475 1.00 59.66 125 VAL A CA 1
ATOM 1018 C C . VAL A 1 125 ? -5.717 -6.143 -1.810 1.00 59.66 125 VAL A C 1
ATOM 1020 O O . VAL A 1 125 ? -5.031 -5.127 -1.909 1.00 59.66 125 VAL A O 1
ATOM 1023 N N . THR A 1 126 ? -6.915 -6.159 -1.241 1.00 60.16 126 THR A N 1
ATOM 1024 C CA . THR A 1 126 ? -7.405 -5.048 -0.433 1.00 60.16 126 THR A CA 1
ATOM 1025 C C . THR A 1 126 ? -6.631 -5.031 0.877 1.00 60.16 126 THR A C 1
ATOM 1027 O O . THR A 1 126 ? -6.309 -6.078 1.447 1.00 60.16 126 THR A O 1
ATOM 1030 N N . SER A 1 127 ? -6.267 -3.832 1.337 1.00 63.22 127 SER A N 1
ATOM 1031 C CA . SER A 1 127 ? -5.740 -3.698 2.690 1.00 63.22 127 SER A CA 1
ATOM 1032 C C . SER A 1 127 ? -6.825 -4.187 3.644 1.00 63.22 127 SER A C 1
ATOM 1034 O O . SER A 1 127 ? -7.965 -3.739 3.533 1.00 63.22 127 SER A O 1
ATOM 1036 N N . PRO A 1 128 ? -6.500 -5.096 4.566 1.00 62.28 128 PRO A N 1
ATOM 1037 C CA . PRO A 1 128 ? -7.496 -5.606 5.488 1.00 62.28 128 PRO A CA 1
ATOM 1038 C C . PRO A 1 128 ? -7.890 -4.560 6.550 1.00 62.28 128 PRO A C 1
ATOM 1040 O O . PRO A 1 128 ? -8.947 -4.691 7.165 1.00 62.28 128 PRO A O 1
ATOM 1043 N N . ALA A 1 129 ? -7.104 -3.479 6.670 1.00 68.44 129 ALA A N 1
ATOM 1044 C CA .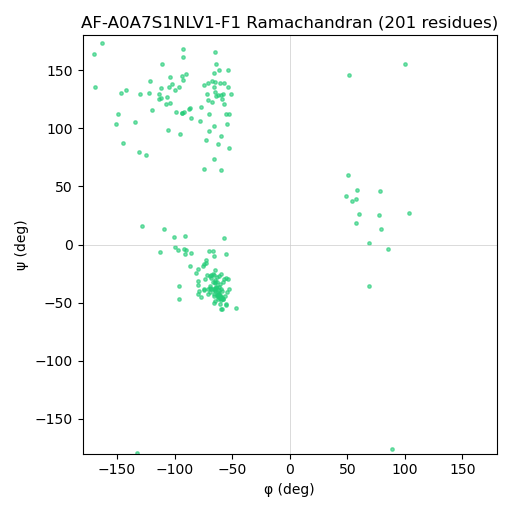 ALA A 1 129 ? -7.443 -2.265 7.402 1.00 68.44 129 ALA A CA 1
ATOM 1045 C C . ALA A 1 129 ? -8.465 -1.414 6.634 1.00 68.44 129 ALA A C 1
ATOM 1047 O O . ALA A 1 129 ? -8.159 -0.320 6.156 1.00 68.44 129 ALA A O 1
ATOM 1048 N N . ASP A 1 130 ? -9.663 -1.965 6.465 1.00 71.56 130 ASP A N 1
ATOM 1049 C CA . ASP A 1 130 ? -10.795 -1.312 5.822 1.00 71.56 130 ASP A CA 1
ATOM 1050 C C . ASP A 1 130 ? -11.810 -0.853 6.873 1.00 71.56 130 ASP A C 1
ATOM 1052 O O . ASP A 1 130 ? -12.357 -1.648 7.644 1.00 71.56 130 ASP A O 1
ATOM 1056 N N . LEU A 1 131 ? -12.073 0.452 6.873 1.00 75.69 131 LEU A N 1
ATOM 1057 C CA . LEU A 1 131 ? -13.047 1.098 7.746 1.00 75.69 131 LEU A CA 1
ATOM 1058 C C . LEU A 1 131 ? -14.478 0.657 7.465 1.00 75.69 131 LEU A C 1
ATOM 1060 O O . LEU A 1 131 ? -15.313 0.743 8.365 1.00 75.69 131 LEU A O 1
ATOM 1064 N N . SER A 1 132 ? -14.760 0.138 6.266 1.00 71.88 132 SER A N 1
ATOM 1065 C CA . SER A 1 132 ? -16.089 -0.375 5.921 1.00 71.88 132 SER A CA 1
ATOM 1066 C C . SER A 1 132 ? -16.582 -1.442 6.905 1.00 71.88 132 SER A C 1
ATOM 1068 O O . SER A 1 132 ? -17.781 -1.544 7.166 1.00 71.88 132 SER A O 1
ATOM 1070 N N . ARG A 1 133 ? -15.656 -2.184 7.531 1.00 69.56 133 ARG A N 1
ATOM 1071 C CA . ARG A 1 133 ? -15.949 -3.188 8.564 1.00 69.56 133 ARG A CA 1
ATOM 1072 C C . ARG A 1 133 ? -16.459 -2.585 9.875 1.00 69.56 133 ARG A C 1
ATOM 1074 O O . ARG A 1 133 ? -17.184 -3.261 10.598 1.00 69.56 133 ARG A O 1
ATOM 1081 N N . LEU A 1 134 ? -16.065 -1.352 10.195 1.00 71.31 134 LEU A N 1
ATOM 1082 C CA . LEU A 1 134 ? -16.428 -0.659 11.434 1.00 71.31 134 LEU A CA 1
ATOM 1083 C C . LEU A 1 134 ? -17.629 0.265 11.250 1.00 71.31 134 LEU A C 1
ATOM 1085 O O . LEU A 1 134 ? -18.537 0.252 12.077 1.00 71.31 134 LEU A O 1
ATOM 1089 N N . SER A 1 135 ? -17.631 1.069 10.187 1.00 67.19 135 SER A N 1
ATOM 1090 C CA . SER A 1 135 ? -18.675 2.069 9.945 1.00 67.19 135 SER A CA 1
ATOM 1091 C C . SER A 1 135 ? -19.880 1.502 9.194 1.00 67.19 135 SER A C 1
ATOM 1093 O O . SER A 1 135 ? -20.946 2.112 9.189 1.00 67.19 135 SER A O 1
ATOM 1095 N N . GLY A 1 136 ? -19.728 0.350 8.528 1.00 68.12 136 GLY A N 1
ATOM 1096 C CA . GLY A 1 136 ? -20.717 -0.166 7.578 1.00 68.12 136 GLY A CA 1
ATOM 1097 C C . GLY A 1 136 ? -20.815 0.663 6.290 1.00 68.12 136 GLY A C 1
ATOM 1098 O O . GLY A 1 136 ? -21.620 0.338 5.417 1.00 68.12 136 GLY A O 1
ATOM 1099 N N . ILE A 1 137 ? -20.000 1.716 6.156 1.00 71.44 137 ILE A N 1
ATOM 1100 C CA . ILE A 1 137 ? -19.941 2.592 4.987 1.00 71.44 137 ILE A CA 1
ATOM 1101 C C . ILE A 1 137 ? -18.851 2.054 4.063 1.00 71.44 137 ILE A C 1
ATOM 1103 O O . ILE A 1 137 ? -17.664 2.069 4.392 1.00 71.44 137 ILE A O 1
ATOM 1107 N N . GLN A 1 138 ? -19.253 1.557 2.894 1.00 67.50 138 GLN A N 1
ATOM 1108 C CA . GLN A 1 138 ? -18.303 1.163 1.856 1.00 67.50 138 GLN A CA 1
ATOM 1109 C C . GLN A 1 138 ? -17.534 2.398 1.379 1.00 67.50 138 GLN A C 1
ATOM 1111 O O . GLN A 1 138 ? -18.152 3.387 0.997 1.00 67.50 138 GLN A O 1
ATOM 1116 N N . HIS A 1 139 ? -16.200 2.321 1.386 1.00 69.88 139 HIS A N 1
ATOM 1117 C CA . HIS A 1 139 ? -15.306 3.423 1.005 1.00 69.88 139 HIS A CA 1
ATOM 1118 C C . HIS A 1 139 ? -15.495 4.705 1.834 1.00 69.88 139 HIS A C 1
ATOM 1120 O O . HIS A 1 139 ? -15.563 5.795 1.272 1.00 69.88 139 HIS A O 1
ATOM 1126 N N . ALA A 1 140 ? -15.568 4.569 3.163 1.00 79.38 140 ALA A N 1
ATOM 1127 C CA . ALA A 1 140 ? -15.641 5.710 4.073 1.00 79.38 140 ALA A CA 1
ATOM 1128 C C . ALA A 1 140 ? -14.535 6.742 3.787 1.00 79.38 140 ALA A C 1
ATOM 1130 O O . ALA A 1 140 ? -13.352 6.397 3.697 1.00 79.38 140 ALA A O 1
ATOM 1131 N N . THR A 1 141 ? -14.940 8.000 3.648 1.00 85.12 141 THR A N 1
ATOM 1132 C CA . THR A 1 141 ? -14.049 9.146 3.466 1.00 85.12 141 THR A CA 1
ATOM 1133 C C . THR A 1 141 ? -13.715 9.792 4.808 1.00 85.12 141 THR A C 1
ATOM 1135 O O . THR A 1 141 ? -14.314 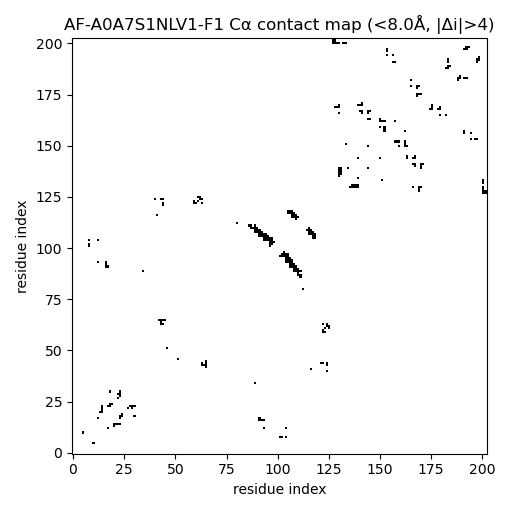9.476 5.833 1.00 85.12 141 THR A O 1
ATOM 1138 N N . GLU A 1 142 ? -12.724 10.686 4.823 1.00 89.31 142 GLU A N 1
ATOM 1139 C CA . GLU A 1 142 ? -12.397 11.476 6.018 1.00 89.31 142 GLU A CA 1
ATOM 1140 C C . GLU A 1 142 ? -13.619 12.261 6.521 1.00 89.31 142 GLU A C 1
ATOM 1142 O O . GLU A 1 142 ? -13.926 12.228 7.708 1.00 89.31 142 GLU A O 1
ATOM 1147 N N . ASP A 1 143 ? -14.357 12.889 5.604 1.00 88.25 143 ASP A N 1
ATOM 1148 C CA . ASP A 1 143 ? -15.549 13.687 5.907 1.00 88.25 143 ASP A CA 1
ATOM 1149 C C . ASP A 1 143 ? -16.630 12.854 6.619 1.00 88.25 143 ASP A C 1
ATOM 1151 O O . ASP A 1 143 ? -17.217 13.295 7.606 1.00 88.25 143 ASP A O 1
ATOM 1155 N N . ASP A 1 144 ? -16.815 11.597 6.197 1.00 86.81 144 ASP A N 1
ATOM 1156 C CA . ASP A 1 144 ? -17.761 10.670 6.832 1.00 86.81 144 ASP A CA 1
ATOM 1157 C C . ASP A 1 144 ? -17.384 10.354 8.290 1.00 86.81 144 ASP A C 1
ATOM 1159 O O . ASP A 1 144 ? -18.261 10.123 9.122 1.00 86.81 144 ASP A O 1
ATOM 1163 N N . ILE A 1 145 ? -16.087 10.334 8.613 1.00 88.00 145 ILE A N 1
ATOM 1164 C CA . ILE A 1 145 ? -15.593 10.070 9.972 1.00 88.00 145 ILE A CA 1
ATOM 1165 C C . ILE A 1 145 ? -15.762 11.307 10.846 1.00 88.00 145 ILE A C 1
ATOM 1167 O O . ILE A 1 145 ? -16.254 11.187 11.966 1.00 88.00 145 ILE A O 1
ATOM 1171 N N . LEU A 1 146 ? -15.397 12.483 10.329 1.00 87.12 146 LEU A N 1
ATOM 1172 C CA . LEU A 1 146 ? -15.526 13.760 11.042 1.00 87.12 146 LEU A CA 1
ATOM 1173 C C . LEU A 1 146 ? -16.986 14.086 11.392 1.00 87.12 146 LEU A C 1
ATOM 1175 O O . LEU A 1 146 ? -17.262 14.792 12.363 1.00 87.12 146 LEU A O 1
ATOM 1179 N N . HIS A 1 147 ? -17.932 13.574 10.603 1.00 87.44 147 HIS A N 1
ATOM 1180 C CA . HIS A 1 147 ? -19.367 13.759 10.809 1.00 87.44 147 HIS A CA 1
ATOM 1181 C C . HIS A 1 147 ? -20.068 12.566 11.469 1.00 87.44 147 HIS A C 1
ATOM 1183 O O . HIS A 1 147 ? -21.294 12.577 11.604 1.00 87.44 147 HIS A O 1
ATOM 1189 N N . ALA A 1 148 ? -19.327 11.548 11.906 1.00 83.25 148 ALA A N 1
ATOM 1190 C CA . ALA A 1 148 ? -19.911 10.406 12.591 1.00 83.25 148 ALA A CA 1
ATOM 1191 C C . ALA A 1 148 ? -20.370 10.778 14.013 1.00 83.25 148 ALA A C 1
ATOM 1193 O O . ALA A 1 148 ? -19.599 11.292 14.821 1.00 83.25 148 ALA A O 1
ATOM 1194 N N . ASP A 1 149 ? -21.618 10.440 14.354 1.00 78.75 149 ASP A N 1
ATOM 1195 C CA . ASP A 1 149 ? -22.192 10.730 15.678 1.00 78.75 149 ASP A CA 1
ATOM 1196 C C . ASP A 1 149 ? -21.431 10.039 16.824 1.00 78.75 149 ASP A C 1
ATOM 1198 O O . ASP A 1 149 ? -21.320 10.576 17.929 1.00 78.75 149 ASP A O 1
ATOM 1202 N N . GLN A 1 150 ? -20.943 8.817 16.583 1.00 79.25 150 GLN A N 1
ATOM 1203 C CA . GLN A 1 150 ? -20.160 8.040 17.540 1.00 79.25 150 GLN A CA 1
ATOM 1204 C C . GLN A 1 150 ? -19.111 7.193 16.831 1.00 79.25 150 GLN A C 1
ATOM 1206 O O . GLN A 1 150 ? -19.412 6.422 15.920 1.00 79.25 150 GLN A O 1
ATOM 1211 N N . LEU A 1 151 ? -17.885 7.291 17.331 1.00 83.44 151 LEU A N 1
ATOM 1212 C CA . LEU A 1 151 ? -16.740 6.515 16.887 1.00 83.44 151 LEU A CA 1
ATOM 1213 C C . LEU A 1 151 ? -16.427 5.402 17.904 1.00 83.44 151 LEU A C 1
ATOM 1215 O O . LEU A 1 151 ? -16.587 5.611 19.113 1.00 83.44 151 LEU A O 1
ATOM 1219 N N . PRO A 1 152 ? -15.989 4.207 17.462 1.00 83.94 152 PRO A N 1
ATOM 1220 C CA . PRO A 1 152 ? -15.566 3.148 18.370 1.00 83.94 152 PRO A CA 1
ATOM 1221 C C . PRO A 1 152 ? -14.405 3.619 19.253 1.00 83.94 152 PRO A C 1
ATOM 1223 O O . PRO A 1 152 ? -13.354 4.017 18.767 1.00 83.94 152 PRO A O 1
ATOM 1226 N N . ASN A 1 153 ? -14.570 3.506 20.570 1.00 82.94 153 ASN A N 1
ATOM 1227 C CA . ASN A 1 153 ? -13.526 3.827 21.552 1.00 82.94 153 ASN A CA 1
ATOM 1228 C C . ASN A 1 153 ? -12.637 2.618 21.915 1.00 82.94 153 ASN A C 1
ATOM 1230 O O . ASN A 1 153 ? -11.846 2.683 22.856 1.00 82.94 153 ASN A O 1
ATOM 1234 N N . PHE A 1 154 ? -12.802 1.487 21.217 1.00 86.38 154 PHE A N 1
ATOM 1235 C CA . PHE A 1 154 ? -12.048 0.238 21.405 1.00 86.38 154 PHE A CA 1
ATOM 1236 C C . PHE A 1 154 ? -11.970 -0.233 22.868 1.00 86.38 154 PHE A C 1
ATOM 1238 O O . PHE A 1 154 ? -10.918 -0.651 23.352 1.00 86.38 154 PHE A O 1
ATOM 1245 N N . GLY A 1 155 ? -13.077 -0.131 23.609 1.00 81.56 155 GLY A N 1
ATOM 1246 C CA . GLY A 1 155 ? -13.115 -0.478 25.034 1.00 81.56 155 GLY A CA 1
ATOM 1247 C C . GLY A 1 155 ? -12.509 0.594 25.946 1.00 81.56 155 GLY A C 1
ATOM 1248 O O . GLY A 1 155 ? -12.040 0.274 27.035 1.00 81.56 155 GLY A O 1
ATOM 1249 N N . GLY A 1 156 ? -12.507 1.852 25.497 1.00 84.19 156 GLY A N 1
ATOM 1250 C CA . GLY A 1 156 ? -11.947 3.001 26.213 1.00 84.19 156 GLY A CA 1
ATOM 1251 C C . GLY A 1 156 ? -10.425 3.120 26.116 1.0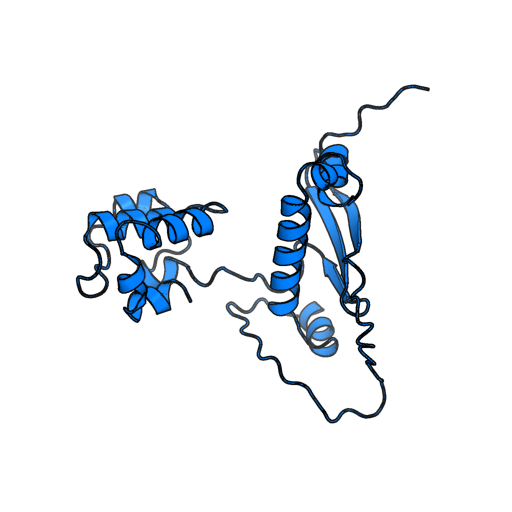0 84.19 156 GLY A C 1
ATOM 1252 O O . GLY A 1 156 ? -9.834 3.859 26.897 1.00 84.19 156 GLY A O 1
ATOM 1253 N N . VAL A 1 157 ? -9.792 2.378 25.201 1.00 88.62 157 VAL A N 1
ATOM 1254 C CA . VAL A 1 157 ? -8.338 2.438 24.978 1.00 88.62 157 VAL A CA 1
ATOM 1255 C C . VAL A 1 157 ? -7.946 3.711 24.239 1.00 88.62 157 VAL A C 1
ATOM 1257 O O . VAL A 1 157 ? -6.923 4.299 24.571 1.00 88.62 157 VAL A O 1
ATOM 1260 N N . LEU A 1 158 ? -8.759 4.130 23.267 1.00 89.81 158 LEU A N 1
ATOM 1261 C CA . LEU A 1 158 ? -8.586 5.399 22.568 1.00 89.81 158 LEU A CA 1
ATOM 1262 C C . LEU A 1 158 ? -9.579 6.423 23.112 1.00 89.81 158 LEU A C 1
ATOM 1264 O O . LEU A 1 158 ? -10.756 6.109 23.328 1.00 89.81 158 LEU A O 1
ATOM 1268 N N . SER A 1 159 ? -9.110 7.655 23.296 1.00 89.88 159 SER A N 1
ATOM 1269 C CA . SER A 1 159 ? -9.999 8.808 23.426 1.00 89.88 159 SER A CA 1
ATOM 1270 C C . SER A 1 159 ? -10.772 9.047 22.122 1.00 89.88 159 SER A C 1
ATOM 1272 O O . SER A 1 159 ? -10.443 8.496 21.073 1.00 89.88 159 SER A O 1
ATOM 1274 N N . GLN A 1 160 ? -11.826 9.864 22.178 1.00 88.31 160 GLN A N 1
ATOM 1275 C CA . GLN A 1 160 ? -12.622 10.177 20.989 1.00 88.31 160 GLN A CA 1
ATOM 1276 C C . GLN A 1 160 ? -11.780 10.868 19.906 1.00 88.31 160 GLN A C 1
ATOM 1278 O O . GLN A 1 160 ? -11.864 10.484 18.745 1.00 88.31 160 GLN A O 1
ATOM 1283 N N . GLU A 1 161 ? -10.921 11.809 20.307 1.00 89.12 161 GLU A N 1
ATOM 1284 C CA . GLU A 1 161 ? -9.998 12.513 19.408 1.00 89.12 161 GLU A CA 1
ATOM 1285 C C . GLU A 1 161 ? -9.005 11.543 18.752 1.00 89.12 161 GLU A C 1
ATOM 1287 O O . GLU A 1 161 ? -8.780 11.593 17.548 1.00 89.12 161 GLU A O 1
ATOM 1292 N N . GLU A 1 162 ? -8.453 10.600 19.520 1.00 90.94 162 GLU A N 1
ATOM 1293 C CA . GLU A 1 162 ? -7.521 9.597 18.995 1.00 90.94 162 GLU A CA 1
ATOM 1294 C C . GLU A 1 162 ? -8.189 8.576 18.072 1.00 90.94 162 GLU A C 1
ATOM 1296 O O . GLU A 1 162 ? -7.569 8.104 17.118 1.00 90.94 162 GLU A O 1
ATOM 1301 N N . ALA A 1 163 ? -9.436 8.199 18.362 1.00 90.19 163 ALA A N 1
ATOM 1302 C CA . ALA A 1 163 ? -10.204 7.308 17.505 1.00 90.19 163 ALA A CA 1
ATOM 1303 C C . ALA A 1 163 ? -10.505 7.977 16.156 1.00 90.19 163 ALA A C 1
ATOM 1305 O O . ALA A 1 163 ? -10.350 7.340 15.114 1.00 90.19 163 ALA A O 1
ATOM 1306 N N . GLU A 1 164 ? -10.886 9.256 16.177 1.00 90.56 164 GLU A N 1
ATOM 1307 C CA . GLU A 1 164 ? -11.091 10.078 14.983 1.00 90.56 164 GLU A CA 1
ATOM 1308 C C . GLU A 1 164 ? -9.801 10.204 14.169 1.00 90.56 164 GLU A C 1
ATOM 1310 O O . GLU A 1 164 ? -9.781 9.843 12.995 1.00 90.56 164 GLU A O 1
ATOM 1315 N N . GLU A 1 165 ? -8.698 10.594 14.815 1.00 91.50 165 GLU A N 1
ATOM 1316 C CA . GLU A 1 165 ? -7.381 10.731 14.186 1.00 91.50 165 GLU A CA 1
ATOM 1317 C C . GLU A 1 165 ? -6.946 9.426 13.493 1.00 91.50 165 GLU A C 1
ATOM 1319 O O . GLU A 1 165 ? -6.602 9.419 12.307 1.00 91.50 165 GLU A O 1
ATOM 1324 N N . LEU A 1 166 ? -7.013 8.297 14.210 1.00 90.50 166 LEU A N 1
ATOM 1325 C CA . LEU A 1 166 ? -6.624 6.993 13.677 1.00 90.50 166 LEU A CA 1
ATOM 1326 C C . LEU A 1 166 ? -7.491 6.581 12.483 1.00 90.50 166 LEU A C 1
ATOM 1328 O O . LEU A 1 166 ? -6.965 6.055 11.500 1.00 90.50 166 LEU A O 1
ATOM 1332 N N . MET A 1 167 ? -8.807 6.791 12.553 1.00 88.62 167 MET A N 1
ATOM 1333 C CA . MET A 1 167 ? -9.695 6.421 11.454 1.00 88.62 167 MET A CA 1
ATOM 1334 C C . MET A 1 167 ? -9.511 7.338 10.247 1.00 88.62 167 MET A C 1
ATOM 1336 O O . MET A 1 167 ? -9.457 6.830 9.131 1.00 88.62 167 MET A O 1
ATOM 1340 N N . CYS A 1 168 ? -9.300 8.641 10.429 1.00 90.00 168 CYS A N 1
ATOM 1341 C CA . CYS A 1 168 ? -8.956 9.538 9.325 1.00 90.00 168 CYS A CA 1
ATOM 1342 C C . CYS A 1 168 ? -7.650 9.105 8.637 1.00 90.00 168 CYS A C 1
ATOM 1344 O O . CYS A 1 168 ? -7.567 9.082 7.413 1.00 90.00 168 CYS A O 1
ATOM 1346 N N . TYR A 1 169 ? -6.645 8.625 9.376 1.00 91.12 169 TYR A N 1
ATOM 1347 C CA . TYR A 1 169 ? -5.440 8.055 8.754 1.00 91.12 169 TYR A CA 1
ATOM 1348 C C . TYR A 1 169 ? -5.715 6.808 7.910 1.00 91.12 169 TYR A C 1
ATOM 1350 O O . TYR A 1 169 ? -4.997 6.547 6.941 1.00 91.12 169 TYR A O 1
ATOM 1358 N N . LEU A 1 170 ? -6.756 6.043 8.242 1.00 87.56 170 LEU A N 1
ATOM 1359 C CA . LEU A 1 170 ? -7.177 4.888 7.459 1.00 87.56 170 LEU A CA 1
ATOM 1360 C C . LEU A 1 170 ? -7.906 5.278 6.163 1.00 87.56 170 LEU A C 1
ATOM 1362 O O . LEU A 1 170 ? -7.924 4.459 5.248 1.00 87.56 170 LEU A O 1
ATOM 1366 N N . THR A 1 171 ? -8.427 6.494 5.998 1.00 86.88 171 THR A N 1
ATOM 1367 C CA . THR A 1 171 ? -9.070 6.904 4.728 1.00 86.88 171 THR A CA 1
ATOM 1368 C C . THR A 1 171 ? -8.065 7.344 3.669 1.00 86.88 171 THR A C 1
ATOM 1370 O O . THR A 1 171 ? -8.338 7.224 2.476 1.00 86.88 171 THR A O 1
ATOM 1373 N N . VAL A 1 172 ? -6.873 7.790 4.075 1.00 84.69 172 VAL A N 1
ATOM 1374 C CA . VAL A 1 172 ? -5.864 8.309 3.146 1.00 84.69 172 VAL A CA 1
ATOM 1375 C C . VAL A 1 172 ? -5.151 7.177 2.406 1.00 84.69 172 VAL A C 1
ATOM 1377 O O . VAL A 1 172 ? -4.436 6.361 2.995 1.00 84.69 172 VAL A O 1
ATOM 1380 N N . GLU A 1 173 ? -5.278 7.150 1.082 1.00 71.25 173 GLU A N 1
ATOM 1381 C CA . GLU A 1 173 ? -4.531 6.216 0.241 1.00 71.25 173 GLU A CA 1
ATOM 1382 C C . GLU A 1 173 ? -3.026 6.554 0.255 1.00 71.25 173 GLU A C 1
ATOM 1384 O O . GLU A 1 173 ? -2.621 7.715 0.269 1.00 71.25 173 GLU A O 1
ATOM 1389 N N . TYR A 1 174 ? -2.170 5.526 0.275 1.00 75.56 174 TYR A N 1
ATOM 1390 C CA . TYR A 1 174 ? -0.694 5.599 0.280 1.00 75.56 174 TYR A CA 1
ATOM 1391 C C . TYR A 1 174 ? -0.012 6.149 1.547 1.00 75.56 174 TYR A C 1
ATOM 1393 O O . TYR A 1 174 ? 1.039 5.628 1.923 1.00 75.56 174 TYR A O 1
ATOM 1401 N N . LEU A 1 175 ? -0.591 7.132 2.243 1.00 79.12 175 LEU A N 1
ATOM 1402 C CA . LEU A 1 175 ? -0.024 7.682 3.489 1.00 79.12 175 LEU A CA 1
ATOM 1403 C C . LEU A 1 175 ? -0.517 6.971 4.757 1.00 79.12 175 LEU A C 1
ATOM 1405 O O . LEU A 1 175 ? 0.047 7.179 5.829 1.00 79.12 175 LEU A O 1
ATOM 1409 N N . ARG A 1 176 ? -1.501 6.073 4.637 1.00 85.12 176 ARG A N 1
ATOM 1410 C CA . ARG A 1 176 ? -2.035 5.276 5.750 1.00 85.12 176 ARG A CA 1
ATOM 1411 C C . ARG A 1 176 ? -0.952 4.637 6.615 1.00 85.12 176 ARG A C 1
ATOM 1413 O O . ARG A 1 176 ? -0.941 4.816 7.824 1.00 85.12 176 ARG A O 1
ATOM 1420 N N . ILE A 1 177 ? -0.038 3.880 6.003 1.00 84.12 177 ILE A N 1
ATOM 1421 C CA . ILE A 1 177 ? 0.979 3.107 6.734 1.00 84.12 177 ILE A CA 1
ATOM 1422 C C . ILE A 1 177 ? 1.880 4.016 7.586 1.00 84.12 177 ILE A C 1
ATOM 1424 O O . ILE A 1 177 ? 1.954 3.780 8.792 1.00 84.12 177 ILE A O 1
ATOM 1428 N N . PRO A 1 178 ? 2.558 5.043 7.033 1.00 86.75 178 PRO A N 1
ATOM 1429 C CA . PRO A 1 178 ? 3.402 5.910 7.849 1.00 86.75 178 PRO A CA 1
ATOM 1430 C C . PRO A 1 178 ? 2.611 6.692 8.905 1.00 86.75 178 PRO A C 1
ATOM 1432 O O . PRO A 1 178 ? 3.108 6.826 10.021 1.00 86.75 178 PRO A O 1
ATOM 1435 N N . LEU A 1 179 ? 1.387 7.144 8.609 1.00 90.00 179 LEU A N 1
ATOM 1436 C CA . LEU A 1 179 ? 0.551 7.865 9.577 1.00 90.00 179 LEU A CA 1
ATOM 1437 C C . LEU A 1 179 ? 0.140 6.967 10.751 1.00 90.00 179 LEU A C 1
ATOM 1439 O O . LEU A 1 179 ? 0.410 7.305 11.902 1.00 90.00 179 LEU A O 1
ATOM 1443 N N . VAL A 1 180 ? -0.392 5.775 10.474 1.00 89.81 180 VAL A N 1
ATOM 1444 C CA . VAL A 1 180 ? -0.775 4.795 11.504 1.00 89.81 180 VAL A CA 1
ATOM 1445 C C . VAL A 1 180 ? 0.436 4.352 12.331 1.00 89.81 180 VAL A C 1
ATOM 1447 O O . VAL A 1 180 ? 0.361 4.282 13.557 1.00 89.81 180 VAL A O 1
ATOM 1450 N N . LEU A 1 181 ? 1.583 4.098 11.694 1.00 88.62 181 LEU A N 1
ATOM 1451 C CA . LEU A 1 181 ? 2.813 3.772 12.419 1.00 88.62 181 LEU A CA 1
ATOM 1452 C C . LEU A 1 181 ? 3.268 4.932 13.310 1.00 88.62 181 LEU A C 1
ATOM 1454 O O . LEU A 1 181 ? 3.630 4.698 14.460 1.00 88.62 181 LEU A O 1
ATOM 1458 N N . SER A 1 182 ? 3.228 6.170 12.811 1.00 90.00 182 SER A N 1
ATOM 1459 C CA . SER A 1 182 ? 3.602 7.355 13.592 1.00 90.00 182 SER A CA 1
ATOM 1460 C C . SER A 1 182 ? 2.676 7.579 14.789 1.00 90.00 182 SER A C 1
ATOM 1462 O O . SER A 1 182 ? 3.145 7.934 15.874 1.00 90.00 182 SER A O 1
ATOM 1464 N N . PHE A 1 183 ? 1.383 7.284 14.624 1.00 92.31 183 PHE A N 1
ATOM 1465 C CA . PHE A 1 183 ? 0.388 7.345 15.681 1.00 92.31 183 PHE A CA 1
ATOM 1466 C C . PHE A 1 183 ? 0.772 6.405 16.832 1.00 92.31 183 PHE A C 1
ATOM 1468 O O . PHE A 1 183 ? 0.983 6.872 17.953 1.00 92.31 183 PHE A O 1
ATOM 1475 N N . PHE A 1 184 ? 0.988 5.114 16.550 1.00 91.69 184 PHE A N 1
ATOM 1476 C CA . PHE A 1 184 ? 1.353 4.127 17.577 1.00 91.69 184 PHE A CA 1
ATOM 1477 C C . PHE A 1 184 ? 2.786 4.268 18.109 1.00 91.69 184 PHE A C 1
ATOM 1479 O O . PHE A 1 184 ? 3.054 3.878 19.245 1.00 91.69 184 PHE A O 1
ATOM 1486 N N . ALA A 1 185 ? 3.710 4.820 17.319 1.00 89.19 185 ALA A N 1
ATOM 1487 C CA . ALA A 1 185 ? 5.084 5.077 17.752 1.00 89.19 185 ALA A CA 1
ATOM 1488 C C . ALA A 1 185 ? 5.203 6.277 18.709 1.00 89.19 185 ALA A C 1
ATOM 1490 O O . ALA A 1 185 ? 6.220 6.429 19.384 1.00 89.19 185 ALA A O 1
ATOM 1491 N N . SER A 1 186 ? 4.181 7.130 18.771 1.00 88.25 186 SER A N 1
ATOM 1492 C CA . SER A 1 186 ? 4.159 8.309 19.636 1.00 88.25 186 SER A CA 1
ATOM 1493 C C . SER A 1 186 ? 3.563 7.991 21.009 1.00 88.25 186 SER A C 1
ATOM 1495 O O . SER A 1 186 ? 2.630 7.200 21.110 1.00 88.25 186 SER A O 1
ATOM 1497 N N . GLN A 1 187 ? 4.063 8.659 22.057 1.00 78.06 187 GLN A N 1
ATOM 1498 C CA . GLN A 1 187 ? 3.447 8.714 23.397 1.00 78.06 187 GLN A CA 1
ATOM 1499 C C . GLN A 1 187 ? 3.143 7.346 24.049 1.00 78.06 187 GLN A C 1
ATOM 1501 O O . GLN A 1 187 ? 2.116 7.184 24.698 1.00 78.06 187 GLN A O 1
ATOM 1506 N N . ASP A 1 188 ? 4.010 6.344 23.863 1.00 81.62 188 ASP A N 1
ATOM 1507 C CA . ASP A 1 188 ? 3.843 4.982 24.412 1.00 81.62 188 ASP A CA 1
ATOM 1508 C C . ASP A 1 188 ? 2.535 4.267 23.998 1.00 81.62 188 ASP A C 1
ATOM 1510 O O . ASP A 1 188 ? 2.156 3.236 24.566 1.00 81.62 188 ASP A O 1
ATOM 1514 N N . ARG A 1 189 ? 1.877 4.744 22.930 1.00 87.38 189 ARG A N 1
ATOM 1515 C CA . ARG A 1 189 ? 0.632 4.175 22.386 1.00 87.38 189 ARG A CA 1
ATOM 1516 C C . ARG A 1 189 ? 0.805 2.779 21.788 1.00 87.38 189 ARG A C 1
ATOM 1518 O O . ARG A 1 189 ? -0.177 2.110 21.482 1.00 87.38 189 ARG A O 1
ATOM 1525 N N . ALA A 1 190 ? 2.032 2.268 21.702 1.00 86.31 190 ALA A N 1
ATOM 1526 C CA . ALA A 1 190 ? 2.315 0.881 21.340 1.00 86.31 190 ALA A CA 1
ATOM 1527 C C . ALA A 1 190 ? 1.563 -0.132 22.229 1.00 86.31 190 ALA A C 1
ATOM 1529 O O . ALA A 1 190 ? 1.197 -1.207 21.759 1.00 86.31 190 ALA A O 1
ATOM 1530 N N . ILE A 1 191 ? 1.273 0.218 23.489 1.00 87.12 191 ILE A N 1
ATOM 1531 C CA . ILE A 1 191 ? 0.503 -0.630 24.415 1.00 87.12 191 ILE A CA 1
ATOM 1532 C C . ILE A 1 191 ? -0.956 -0.791 23.940 1.00 87.12 191 ILE A C 1
ATOM 1534 O O . ILE A 1 191 ? -1.594 -1.806 24.215 1.00 87.12 191 ILE A O 1
ATOM 1538 N N . TYR A 1 192 ? -1.491 0.154 23.163 1.00 89.62 192 TYR A N 1
ATOM 1539 C CA . TYR A 1 192 ? -2.858 0.070 22.639 1.00 89.62 192 TYR A CA 1
ATOM 1540 C C . TYR A 1 192 ? -3.021 -1.086 21.653 1.00 89.62 192 TYR A C 1
ATOM 1542 O O . TYR A 1 192 ? -4.097 -1.675 21.568 1.00 89.62 192 TYR A O 1
ATOM 1550 N N . LEU A 1 193 ? -1.935 -1.499 20.992 1.00 86.88 193 LEU A N 1
ATOM 1551 C CA . LEU A 1 193 ? -1.929 -2.656 20.100 1.00 86.88 193 LEU A CA 1
ATOM 1552 C C . LEU A 1 193 ? -2.172 -3.984 20.829 1.00 86.88 193 LEU A C 1
ATOM 1554 O O . LEU A 1 193 ? -2.390 -4.984 20.157 1.00 86.88 193 LEU A O 1
ATOM 1558 N N . PHE A 1 194 ? -2.168 -4.046 22.168 1.00 89.00 194 PHE A N 1
ATOM 1559 C CA . PHE A 1 194 ? -2.614 -5.246 22.894 1.00 89.00 194 PHE A CA 1
ATOM 1560 C C . PHE A 1 194 ? -4.135 -5.437 22.861 1.00 89.00 194 PHE A C 1
ATOM 1562 O O . PHE A 1 194 ? -4.620 -6.529 23.160 1.00 89.00 194 PHE A O 1
ATOM 1569 N N . ASN A 1 195 ? -4.896 -4.401 22.503 1.00 90.38 195 ASN A N 1
ATOM 1570 C CA . ASN A 1 195 ? -6.337 -4.501 22.354 1.00 90.38 195 ASN A CA 1
ATOM 1571 C C . ASN A 1 195 ? -6.691 -5.320 21.103 1.00 90.38 195 ASN A C 1
ATOM 1573 O O . ASN A 1 195 ? -6.285 -4.990 19.989 1.00 90.38 195 ASN A O 1
ATOM 1577 N N . THR A 1 196 ? -7.485 -6.376 21.279 1.00 86.69 196 THR A N 1
ATOM 1578 C CA . THR A 1 196 ? -7.844 -7.285 20.184 1.00 86.69 196 THR A CA 1
ATOM 1579 C C . THR A 1 196 ? -8.709 -6.617 19.120 1.00 86.69 196 THR A C 1
ATOM 1581 O O . THR A 1 196 ? -8.554 -6.933 17.951 1.00 86.69 196 THR A O 1
ATOM 1584 N N . GLN A 1 197 ? -9.565 -5.656 19.485 1.00 85.81 197 GLN A N 1
ATOM 1585 C CA . GLN A 1 197 ? -10.398 -4.931 18.519 1.00 85.81 197 GLN A CA 1
ATOM 1586 C C . GLN A 1 197 ? -9.551 -4.017 17.622 1.00 85.81 197 GLN A C 1
ATOM 1588 O O . GLN A 1 197 ? -9.816 -3.921 16.427 1.00 85.81 197 GLN A O 1
ATOM 1593 N N . LEU A 1 198 ? -8.503 -3.390 18.171 1.00 87.38 198 LEU A N 1
ATOM 1594 C CA . LEU A 1 198 ? -7.535 -2.627 17.373 1.00 87.38 198 LEU A CA 1
ATOM 1595 C C . LEU A 1 198 ? -6.687 -3.536 16.478 1.00 87.38 198 LEU A C 1
ATOM 1597 O O . LEU A 1 198 ? -6.411 -3.181 15.335 1.00 87.38 198 LEU A O 1
ATOM 1601 N N . GLN A 1 199 ? -6.298 -4.718 16.961 1.00 86.06 199 GLN A N 1
ATOM 1602 C CA . GLN A 1 199 ? -5.621 -5.704 16.115 1.00 86.06 199 GLN A CA 1
ATOM 1603 C C . GLN A 1 199 ? -6.519 -6.165 14.967 1.00 86.06 199 GLN A C 1
ATOM 1605 O O . GLN A 1 199 ? -6.056 -6.211 13.835 1.00 86.06 199 GLN A O 1
ATOM 1610 N N . ASP A 1 200 ? -7.789 -6.465 15.242 1.00 81.31 200 ASP A N 1
ATOM 1611 C CA . ASP A 1 200 ? -8.752 -6.918 14.234 1.00 81.31 200 ASP A CA 1
ATOM 1612 C C . ASP A 1 200 ? -9.053 -5.836 13.188 1.00 81.31 200 ASP A C 1
ATOM 1614 O O . ASP A 1 200 ? -9.284 -6.160 12.025 1.00 81.31 200 ASP A O 1
ATOM 1618 N N . LEU A 1 201 ? -8.994 -4.554 13.567 1.00 82.12 201 LEU A N 1
ATOM 1619 C CA . LEU A 1 201 ? -9.065 -3.444 12.617 1.00 82.12 201 LEU A CA 1
ATOM 1620 C C . LEU A 1 201 ? -7.857 -3.416 11.671 1.00 82.12 201 LEU A C 1
ATOM 1622 O O . LEU A 1 201 ? -8.013 -3.104 10.500 1.00 82.12 201 LEU A O 1
ATOM 1626 N N . LEU A 1 202 ? -6.650 -3.705 12.160 1.00 78.94 202 LEU A N 1
ATOM 1627 C CA . LEU A 1 202 ? -5.410 -3.572 11.382 1.00 78.94 202 LEU A CA 1
ATOM 1628 C C . LEU A 1 202 ? -4.997 -4.855 10.638 1.00 78.94 202 LEU A C 1
ATOM 1630 O O . LEU A 1 202 ? -3.994 -4.843 9.919 1.00 78.94 202 LEU A O 1
ATOM 1634 N N . ARG A 1 203 ? -5.729 -5.956 10.831 1.00 68.94 203 ARG A N 1
ATOM 1635 C CA . ARG A 1 203 ? -5.366 -7.311 10.400 1.00 68.94 203 ARG A CA 1
ATOM 1636 C C . ARG A 1 203 ? -6.118 -7.779 9.174 1.00 68.94 203 ARG A C 1
ATOM 1638 O O . ARG A 1 203 ? -5.439 -8.392 8.319 1.00 68.94 203 ARG A O 1
#

Radius of gyration: 21.52 Å; Cα contacts (8 Å, |Δi|>4): 179; chains: 1; bounding box: 44×52×60 Å

InterPro domains:
  IPR051346 OTU Domain-Containing Deubiquitinase [PTHR13367] (13-203)

Organism: NCBI:txid73025

Sequence (203 aa):
RGATASSEMEALMYWLTDGTCPLAREHPEFGMLRDMTLLFKFLTTMESREAELLRRRKDIGEFYTWRLSFEEDAARRRITAQWRTKPAPPRWECVGVRGRDLDIADLQVVGFGDRELRFGEGPIVTSPADLSRLSGIQHATEDDILHADQLPNFGGVLSQEEAEELMCYLTVEYLRIPLVLSFFASQDRAIYLFNTQLQDLLR

Secondary structure (DSSP, 8-state):
-------HHHHHHHHHH-TTSHHHHH-HHHHHHHHHHHHHHHHHS---HHHHHHHTTS---S------------TTS-------SSPPPPEEEEEEEESTTS-EEEEEEEETTTEEEETT-S-----S--THHHHS-TT--HHHHHT-S----TTTTS-HHHHHHHHHHHHSTTTHHHHHHHHHHSTTGGGGGGSHHHHHHH-

pLDDT: mean 72.36, std 17.61, range [27.97, 92.31]

Foldseek 3Di:
DDDDPDPPVRVVLCLLQPCPDPCNVVPVVSVVVSQVVVVVVCQQQVDDPVVVVVCVPDDEDDHDDDDDDDDPDDPDDPPPPVCPVDFDRKHKDFPDFDDPVSPDTWIWIAGDSRDIDTPPDGHDHDQLLDCCVVPVDHLDALVNLVPDPDFDCLVVLHDRVLSSQLVNLSNDPPSNVVSNVVSCVPPVVVVVCVRVVVVSNRD

Mean predicted aligned error: 14.29 Å